Protein AF-A0A2V6RQ61-F1 (afdb_monomer)

Secondary structure (DSSP, 8-state):
----------------------GGG--------TT-----------------S--PPPTT-PPP-STT---HHHHTT--TTEEEPPHHHHHHHHHHHHHHHHTT--TTS--GGGS--TTHHHHHHHHHHHHHSSSS--EEE---GGGS-HHHHHHHHHHHHHHH-----SSTT--SS-----GGGTSTT-------TTS---HHHHHTSSSPPPP---SSS------SSPPPPPTTS-----

Foldseek 3Di:
DDDDDDDDDDDDDDDDDDDDDDPPPPDDDDDDDPDPPDDDDDPDDPPDPDDDDDDDDPPPPDDDDAQQPDDPVVVVVDCPLEDEDDPLQLVLLVVLLVQCVVVVHFPPPDALVSSDRPPVLVVLVVQLCCCQRHNVHHHYDDNPLVVDDPRSVNRSVNNSVRSNDDFDQQDPVRDRDDDQEQVVVVDDDDDDPCPDPVPPDDLVNVSNHPDDRDDDDGPDSDDDDDPSDDDDDDPVDDDDDD

Sequence (242 aa):
MMSDHFREAVSPRRGGMACREDPARARRRDQCPEGARAWRGFDLPRLVWQDRRRGTIPRGAAMITGPEAWLGREMERSTEWIRSLSPRAITELDAAIDGLKQRGLAWPHFGRSDFPLPTFSRDLSSVLHELEEGRGFVLLRGIPVDRYTEGELKSLYWGLGAHLGAARYQNVQGELIGEVRDENRLYGEVKEMSMDAKLGRSSRSKARSSGPLRFHTDRCDVVSLLCVRKAPCPSSRCTRAS

Radius of gyration: 27.14 Å; Cα contacts (8 Å, |Δi|>4): 134; chains: 1; bounding box: 53×67×82 Å

Mean predicted aligned error: 16.64 Å

Structure (mmCIF, N/CA/C/O backbone):
data_AF-A0A2V6RQ61-F1
#
_entry.id   AF-A0A2V6RQ61-F1
#
loop_
_atom_site.group_PDB
_atom_site.id
_atom_site.type_symbol
_atom_site.label_atom_id
_atom_site.label_alt_id
_atom_site.label_comp_id
_atom_site.label_asym_id
_atom_site.label_entity_id
_atom_site.label_seq_id
_atom_site.pdbx_PDB_ins_code
_atom_site.Cartn_x
_atom_site.Cartn_y
_atom_site.Cartn_z
_atom_site.occupancy
_atom_site.B_iso_or_equiv
_atom_site.auth_seq_id
_atom_site.auth_comp_id
_atom_site.auth_asym_id
_atom_site.auth_atom_id
_atom_site.pdbx_PDB_model_num
ATOM 1 N N . MET A 1 1 ? -6.660 -8.939 54.418 1.00 33.84 1 MET A N 1
ATOM 2 C CA . MET A 1 1 ? -7.581 -9.982 54.910 1.00 33.84 1 MET A CA 1
ATOM 3 C C . MET A 1 1 ? -8.272 -10.538 53.665 1.00 33.84 1 MET A C 1
ATOM 5 O O . MET A 1 1 ? -9.018 -9.784 53.064 1.00 33.84 1 MET A O 1
ATOM 9 N N . MET A 1 2 ? -7.923 -11.700 53.089 1.00 24.92 2 MET A N 1
ATOM 10 C CA . MET A 1 2 ? -7.439 -12.956 53.707 1.00 24.92 2 MET A CA 1
ATOM 11 C C . MET A 1 2 ? -8.380 -13.360 54.858 1.00 24.92 2 MET A C 1
ATOM 13 O O . MET A 1 2 ? -8.433 -12.616 55.832 1.00 24.92 2 MET A O 1
ATOM 17 N N . SER A 1 3 ? -9.165 -14.440 54.803 1.00 25.72 3 SER A N 1
ATOM 18 C CA . SER A 1 3 ? -9.149 -15.606 53.883 1.00 25.72 3 SER A CA 1
ATOM 19 C C . SER A 1 3 ? -10.613 -15.957 53.443 1.00 25.72 3 SER A C 1
ATOM 21 O O . SER A 1 3 ? -11.429 -15.041 53.439 1.00 25.72 3 SER A O 1
ATOM 23 N N . ASP A 1 4 ? -11.059 -17.141 52.986 1.00 27.55 4 ASP A N 1
ATOM 24 C CA . ASP A 1 4 ? -10.491 -18.493 53.108 1.00 27.55 4 ASP A CA 1
ATOM 25 C C . ASP A 1 4 ? -10.870 -19.530 52.015 1.00 27.55 4 ASP A C 1
ATOM 27 O O . ASP A 1 4 ? -11.620 -19.275 51.077 1.00 27.55 4 ASP A O 1
ATOM 31 N N . HIS A 1 5 ? -10.229 -20.691 52.151 1.00 27.30 5 HIS A N 1
ATOM 32 C CA . HIS A 1 5 ? -10.145 -21.908 51.350 1.00 27.30 5 HIS A CA 1
ATOM 33 C C . HIS A 1 5 ? -11.442 -22.693 51.057 1.00 27.30 5 HIS A C 1
ATOM 35 O O . HIS A 1 5 ? -12.307 -22.861 51.914 1.00 27.30 5 HIS A O 1
ATOM 41 N N . PHE A 1 6 ? -11.432 -23.403 49.919 1.00 25.42 6 PHE A N 1
ATOM 42 C CA . PHE A 1 6 ? -12.026 -24.743 49.812 1.00 25.42 6 PHE A CA 1
ATOM 43 C C . PHE A 1 6 ? -10.969 -25.752 49.326 1.00 25.42 6 PHE A C 1
ATOM 45 O O . PHE A 1 6 ? -10.069 -25.394 48.563 1.00 25.42 6 PHE A O 1
ATOM 52 N N . ARG A 1 7 ? -11.037 -26.995 49.821 1.00 27.69 7 ARG A N 1
ATOM 53 C CA . ARG A 1 7 ? -9.995 -28.029 49.678 1.00 27.69 7 ARG A CA 1
ATOM 54 C C . ARG A 1 7 ? -10.294 -29.059 48.580 1.00 27.69 7 ARG A C 1
ATOM 56 O O . ARG A 1 7 ? -11.437 -29.429 48.360 1.00 27.69 7 ARG A O 1
ATOM 63 N N . GLU A 1 8 ? -9.197 -29.538 47.992 1.00 24.80 8 GLU A N 1
ATOM 64 C CA . GLU A 1 8 ? -8.876 -30.925 47.604 1.00 24.80 8 GLU A CA 1
ATOM 65 C C . GLU A 1 8 ? -9.943 -31.858 46.991 1.00 24.80 8 GLU A C 1
ATOM 67 O O . GLU A 1 8 ? -10.890 -32.292 47.640 1.00 24.80 8 GLU A O 1
ATOM 72 N N . ALA A 1 9 ? -9.591 -32.401 45.820 1.00 26.38 9 ALA A N 1
ATOM 73 C CA . ALA A 1 9 ? -9.748 -33.828 45.536 1.00 26.38 9 ALA A CA 1
ATOM 74 C C . ALA A 1 9 ? -8.424 -34.371 44.958 1.00 26.38 9 ALA A C 1
ATOM 76 O O . ALA A 1 9 ? -7.812 -33.740 44.095 1.00 26.38 9 ALA A O 1
ATOM 77 N N . VAL A 1 10 ? -7.950 -35.511 45.471 1.00 28.73 10 VAL A N 1
ATOM 78 C CA . VAL A 1 10 ? -6.598 -36.051 45.224 1.00 28.73 10 VAL A CA 1
ATOM 79 C C . VAL A 1 10 ? -6.605 -37.174 44.169 1.00 28.73 10 VAL A C 1
ATOM 81 O O . VAL A 1 10 ? -7.569 -37.920 44.030 1.00 28.73 10 VAL A O 1
ATOM 84 N N . SER A 1 11 ? -5.496 -37.285 43.427 1.00 32.28 11 SER A N 1
ATOM 85 C CA . SER A 1 11 ? -5.190 -38.318 42.413 1.00 32.28 11 SER A CA 1
ATOM 86 C C . SER A 1 11 ? -5.235 -39.763 42.960 1.00 32.28 11 SER A C 1
ATOM 88 O O . SER A 1 11 ? -5.092 -39.964 44.168 1.00 32.28 11 SER A O 1
ATOM 90 N N . PRO A 1 12 ? -5.280 -40.801 42.092 1.00 37.03 12 PRO A N 1
ATOM 91 C CA . PRO A 1 12 ? -4.022 -41.539 41.900 1.00 37.03 12 PRO A CA 1
ATOM 92 C C . PRO A 1 12 ? -3.728 -42.144 40.499 1.00 37.03 12 PRO A C 1
ATOM 94 O O . PRO A 1 12 ? -4.381 -43.086 40.063 1.00 37.03 12 PRO A O 1
ATOM 97 N N . ARG A 1 13 ? -2.528 -41.792 39.997 1.00 26.75 13 ARG A N 1
ATOM 98 C CA . ARG A 1 13 ? -1.450 -42.686 39.474 1.00 26.75 13 ARG A CA 1
ATOM 99 C C . ARG A 1 13 ? -1.426 -43.201 38.009 1.00 26.75 13 ARG A C 1
ATOM 101 O O . ARG A 1 13 ? -2.415 -43.637 37.443 1.00 26.75 13 ARG A O 1
ATOM 108 N N . ARG A 1 14 ? -0.158 -43.392 37.579 1.00 28.89 14 ARG A N 1
ATOM 109 C CA . ARG A 1 14 ? 0.414 -44.144 36.426 1.00 28.89 14 ARG A CA 1
ATOM 110 C C . ARG A 1 14 ? 0.372 -43.415 35.069 1.00 28.89 14 ARG A C 1
ATOM 112 O O . ARG A 1 14 ? -0.692 -43.182 34.528 1.00 28.89 14 ARG A O 1
ATOM 119 N N . GLY A 1 15 ? 1.509 -43.092 34.451 1.00 27.36 15 GLY A N 1
ATOM 120 C CA . GLY A 1 15 ? 2.893 -43.205 34.926 1.00 27.36 15 GLY A CA 1
ATOM 121 C C . GLY A 1 15 ? 3.853 -42.452 34.005 1.00 27.36 15 GLY A C 1
ATOM 122 O O . GLY A 1 15 ? 3.647 -42.414 32.797 1.00 27.36 15 GLY A O 1
ATOM 123 N N . GLY A 1 16 ? 4.886 -41.829 34.573 1.00 26.69 16 GLY A N 1
ATOM 124 C CA . GLY A 1 16 ? 5.900 -41.137 33.782 1.00 26.69 16 GLY A CA 1
ATOM 125 C C . GLY A 1 16 ? 6.882 -42.116 33.143 1.00 26.69 16 GLY A C 1
ATOM 126 O O . GLY A 1 16 ? 7.296 -43.083 33.780 1.00 26.69 16 GLY A O 1
ATOM 127 N N . MET A 1 17 ? 7.315 -41.818 31.920 1.00 27.94 17 MET A N 1
ATOM 128 C CA . MET A 1 17 ? 8.531 -42.393 31.354 1.00 27.94 17 MET A CA 1
ATOM 129 C C . MET A 1 17 ? 9.372 -41.267 30.760 1.00 27.94 17 MET A C 1
ATOM 131 O O . MET A 1 17 ? 9.114 -40.777 29.664 1.00 27.94 17 MET A O 1
ATOM 135 N N . ALA A 1 18 ? 10.369 -40.829 31.527 1.00 30.41 18 ALA A N 1
ATOM 136 C CA . ALA A 1 18 ? 11.405 -39.951 31.012 1.00 30.41 18 ALA A CA 1
ATOM 137 C C . ALA A 1 18 ? 12.234 -40.736 29.988 1.00 30.41 18 ALA A C 1
ATOM 139 O O . ALA A 1 18 ? 12.819 -41.767 30.327 1.00 30.41 18 ALA A O 1
ATOM 140 N N . CYS A 1 19 ? 12.304 -40.245 28.753 1.00 27.42 19 CYS A N 1
ATOM 141 C CA . CYS A 1 19 ? 13.243 -40.770 27.771 1.00 27.42 19 CYS A CA 1
ATOM 142 C C . CYS A 1 19 ? 14.658 -40.346 28.180 1.00 27.42 19 CYS A C 1
ATOM 144 O O . CYS A 1 19 ? 15.097 -39.242 27.870 1.00 27.42 19 CYS A O 1
ATOM 146 N N . ARG A 1 20 ? 15.363 -41.219 28.909 1.00 28.62 20 ARG A N 1
ATOM 147 C CA . ARG A 1 20 ? 16.824 -41.153 28.998 1.00 28.62 20 ARG A CA 1
ATOM 148 C C . ARG A 1 20 ? 17.397 -41.529 27.637 1.00 28.62 20 ARG A C 1
ATOM 150 O O . ARG A 1 20 ? 17.002 -42.542 27.066 1.00 28.62 20 ARG A O 1
ATOM 157 N N . GLU A 1 21 ? 18.330 -40.728 27.147 1.00 31.83 21 GLU A N 1
ATOM 158 C CA . GLU A 1 21 ? 19.099 -41.049 25.949 1.00 31.83 21 GLU A CA 1
ATOM 159 C C . GLU A 1 21 ? 20.044 -42.222 26.253 1.00 31.83 21 GLU A C 1
ATOM 161 O O . GLU A 1 21 ? 20.865 -42.147 27.168 1.00 31.83 21 GLU A O 1
ATOM 166 N N . ASP A 1 22 ? 19.914 -43.313 25.497 1.00 32.34 22 ASP A N 1
ATOM 167 C CA . ASP A 1 22 ? 20.847 -44.442 25.512 1.00 32.34 22 ASP A CA 1
ATOM 168 C C . ASP A 1 22 ? 21.817 -44.297 24.319 1.00 32.34 22 ASP A C 1
ATOM 170 O O . ASP A 1 22 ? 21.372 -44.369 23.165 1.00 32.34 22 ASP A O 1
ATOM 174 N N . PRO A 1 23 ? 23.132 -44.093 24.544 1.00 35.69 23 PRO A N 1
ATOM 175 C CA . PRO A 1 23 ? 24.094 -43.868 23.463 1.00 35.69 23 PRO A CA 1
ATOM 176 C C . PRO A 1 23 ? 24.326 -45.073 22.532 1.00 35.69 23 PRO A C 1
ATOM 178 O O . PRO A 1 23 ? 24.994 -44.930 21.507 1.00 35.69 23 PRO A O 1
ATOM 181 N N . ALA A 1 24 ? 23.824 -46.269 22.862 1.00 35.50 24 ALA A N 1
ATOM 182 C CA . ALA A 1 24 ? 24.264 -47.519 22.237 1.00 35.50 24 ALA A CA 1
ATOM 183 C C . ALA A 1 24 ? 23.518 -47.944 20.952 1.00 35.50 24 ALA A C 1
ATOM 185 O O . ALA A 1 24 ? 23.872 -48.967 20.363 1.00 35.50 24 ALA A O 1
ATOM 186 N N . ARG A 1 25 ? 22.501 -47.203 20.473 1.00 35.75 25 ARG A N 1
ATOM 187 C CA . ARG A 1 25 ? 21.636 -47.651 19.348 1.00 35.75 25 ARG A CA 1
ATOM 188 C C . ARG A 1 25 ? 21.798 -46.911 18.013 1.00 35.75 25 ARG A C 1
ATOM 190 O O . ARG A 1 25 ? 20.911 -46.945 17.159 1.00 35.75 25 ARG A O 1
ATOM 197 N N . ALA A 1 26 ? 22.964 -46.318 17.769 1.00 41.50 26 ALA A N 1
ATOM 198 C CA . ALA A 1 26 ? 23.321 -45.758 16.466 1.00 41.50 26 ALA A CA 1
ATOM 199 C C . ALA A 1 26 ? 23.866 -46.832 15.497 1.00 41.50 26 ALA A C 1
ATOM 201 O O . ALA A 1 26 ? 25.077 -47.030 15.428 1.00 41.50 26 ALA A O 1
ATOM 202 N N . ARG A 1 27 ? 22.969 -47.503 14.746 1.00 41.59 27 ARG A N 1
ATOM 203 C CA . ARG A 1 27 ? 23.157 -48.116 13.397 1.00 41.59 27 ARG A CA 1
ATOM 204 C C . ARG A 1 27 ? 22.080 -49.176 13.123 1.00 41.59 27 ARG A C 1
ATOM 206 O O . ARG A 1 27 ? 22.261 -50.347 13.438 1.00 41.59 27 ARG A O 1
ATOM 213 N N . ARG A 1 28 ? 21.006 -48.762 12.450 1.00 33.09 28 ARG A N 1
ATOM 214 C CA . ARG A 1 28 ?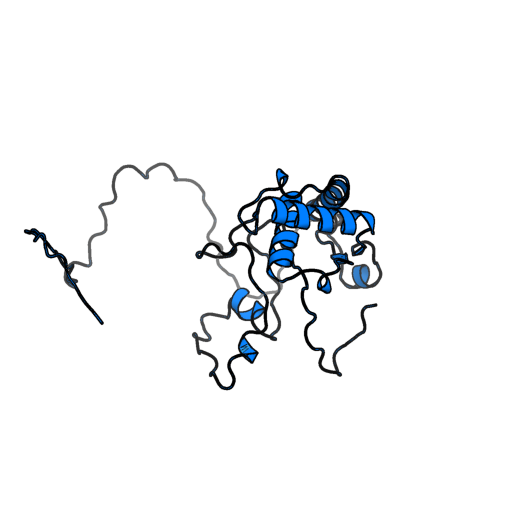 20.273 -49.526 11.422 1.00 33.09 28 ARG A CA 1
ATOM 215 C C . ARG A 1 28 ? 19.301 -48.559 10.745 1.00 33.09 28 ARG A C 1
ATOM 217 O O . ARG A 1 28 ? 18.358 -48.084 11.368 1.00 33.09 28 ARG A O 1
ATOM 224 N N . ARG A 1 29 ? 19.578 -48.234 9.477 1.00 36.19 29 ARG A N 1
ATOM 225 C CA . ARG A 1 29 ? 18.513 -47.842 8.543 1.00 36.19 29 ARG A CA 1
ATOM 226 C C . ARG A 1 29 ? 17.613 -49.071 8.327 1.00 36.19 29 ARG A C 1
ATOM 228 O O . ARG A 1 29 ? 17.958 -50.161 8.778 1.00 36.19 29 ARG A O 1
ATOM 235 N N . ASP A 1 30 ? 16.496 -48.870 7.638 1.00 37.69 30 ASP A N 1
ATOM 236 C CA . ASP A 1 30 ? 15.546 -49.916 7.227 1.00 37.69 30 ASP A CA 1
ATOM 237 C C . ASP A 1 30 ? 14.489 -50.283 8.286 1.00 37.69 30 ASP A C 1
ATOM 239 O O . ASP A 1 30 ? 14.381 -51.415 8.757 1.00 37.69 30 ASP A O 1
ATOM 243 N N . GLN A 1 31 ? 13.659 -49.284 8.611 1.00 35.09 31 GLN A N 1
ATOM 244 C CA . GLN A 1 31 ? 12.222 -49.446 8.877 1.00 35.09 31 GLN A CA 1
ATOM 245 C C . GLN A 1 31 ? 11.524 -48.078 8.792 1.00 35.09 31 GLN A C 1
ATOM 247 O O . GLN A 1 31 ? 11.616 -47.255 9.698 1.00 35.09 31 GLN A O 1
ATOM 252 N N . CYS A 1 32 ? 10.842 -47.830 7.674 1.00 29.47 32 CYS A N 1
ATOM 253 C CA . CYS A 1 32 ? 9.910 -46.716 7.488 1.00 29.47 32 CYS A CA 1
ATOM 254 C C . CYS A 1 32 ? 8.585 -47.319 6.981 1.00 29.47 32 CYS A C 1
ATOM 256 O O . CYS A 1 32 ? 8.664 -48.200 6.120 1.00 29.47 32 CYS A O 1
ATOM 258 N N . PRO A 1 33 ? 7.403 -46.927 7.500 1.00 34.50 33 PRO A N 1
ATOM 259 C CA . PRO A 1 33 ? 6.147 -47.614 7.192 1.00 34.50 33 PRO A CA 1
ATOM 260 C C . PRO A 1 33 ? 5.780 -47.636 5.702 1.00 34.50 33 PRO A C 1
ATOM 262 O O . PRO A 1 33 ? 5.993 -46.670 4.962 1.00 34.50 33 PRO A O 1
ATOM 265 N N . GLU A 1 34 ? 5.173 -48.740 5.267 1.00 35.78 34 GLU A N 1
ATOM 266 C CA . GLU A 1 34 ? 4.718 -48.931 3.890 1.00 35.78 34 GLU A CA 1
ATOM 267 C C . GLU A 1 34 ? 3.464 -48.095 3.591 1.00 35.78 34 GLU A C 1
ATOM 269 O O . GLU A 1 34 ? 2.331 -48.518 3.783 1.00 35.78 34 GLU A O 1
ATOM 274 N N . GLY A 1 35 ? 3.699 -46.879 3.100 1.00 33.88 35 GLY A N 1
ATOM 275 C CA . GLY A 1 35 ? 2.666 -45.978 2.572 1.00 33.88 35 GLY A CA 1
ATOM 276 C C . GLY A 1 35 ? 3.221 -44.862 1.678 1.00 33.88 35 GLY A C 1
ATOM 277 O O . GLY A 1 35 ? 2.534 -44.364 0.794 1.00 33.88 35 GLY A O 1
ATOM 278 N N . ALA A 1 36 ? 4.503 -44.511 1.827 1.00 33.72 36 ALA A N 1
ATOM 279 C CA . ALA A 1 36 ? 5.156 -43.431 1.081 1.00 33.72 36 ALA A CA 1
ATOM 280 C C . ALA A 1 36 ? 5.813 -43.878 -0.251 1.00 33.72 36 ALA A C 1
ATOM 282 O O . ALA A 1 36 ? 6.940 -43.485 -0.555 1.00 33.72 36 ALA A O 1
ATOM 283 N N . ARG A 1 37 ? 5.139 -44.707 -1.065 1.00 34.91 37 ARG A N 1
ATOM 284 C CA . ARG A 1 37 ? 5.637 -45.154 -2.390 1.00 34.91 37 ARG A CA 1
ATOM 285 C C . ARG A 1 37 ? 4.800 -44.609 -3.558 1.00 34.91 37 ARG A C 1
ATOM 287 O O . ARG A 1 37 ? 4.208 -45.384 -4.299 1.00 34.91 37 ARG A O 1
ATOM 294 N N . ALA A 1 38 ? 4.793 -43.288 -3.750 1.00 35.56 38 ALA A N 1
ATOM 295 C CA . ALA A 1 38 ? 4.124 -42.661 -4.902 1.00 35.56 38 ALA A CA 1
ATOM 296 C C . ALA A 1 38 ? 4.801 -41.383 -5.454 1.00 35.56 38 ALA A C 1
ATOM 298 O O . ALA A 1 38 ? 4.151 -40.605 -6.137 1.00 35.56 38 ALA A O 1
ATOM 299 N N . TRP A 1 39 ? 6.102 -41.170 -5.209 1.00 28.83 39 TRP A N 1
ATOM 300 C CA . TRP A 1 39 ? 6.883 -40.120 -5.889 1.00 28.83 39 TRP A CA 1
ATOM 301 C C . TRP A 1 39 ? 8.293 -40.623 -6.240 1.00 28.83 39 TRP A C 1
ATOM 303 O O . TRP A 1 39 ? 9.265 -40.381 -5.526 1.00 28.83 39 TRP A O 1
ATOM 313 N N . ARG A 1 40 ? 8.407 -41.351 -7.358 1.00 31.05 40 ARG A N 1
ATOM 314 C CA . ARG A 1 40 ? 9.671 -41.523 -8.095 1.00 31.05 40 ARG A CA 1
ATOM 315 C C . ARG A 1 40 ? 9.499 -40.898 -9.477 1.00 31.05 40 ARG A C 1
ATOM 317 O O . ARG A 1 40 ? 8.468 -41.129 -10.095 1.00 31.05 40 ARG A O 1
ATOM 324 N N . GLY A 1 41 ? 10.523 -40.203 -9.971 1.00 31.62 41 GLY A N 1
ATOM 325 C CA . GLY A 1 41 ? 10.573 -39.762 -11.370 1.00 31.62 41 GLY A CA 1
ATOM 326 C C . GLY A 1 41 ? 10.413 -38.260 -11.602 1.00 31.62 41 GLY A C 1
ATOM 327 O O . GLY A 1 41 ? 9.585 -37.858 -12.405 1.00 31.62 41 GLY A O 1
ATOM 328 N N . PHE A 1 42 ? 11.252 -37.444 -10.964 1.00 30.56 42 PHE A N 1
ATOM 329 C CA . PHE A 1 42 ? 11.728 -36.208 -11.590 1.00 30.56 42 PHE A CA 1
ATOM 330 C C . PHE A 1 42 ? 13.249 -36.169 -11.456 1.00 30.56 42 PHE A C 1
ATOM 332 O O . PHE A 1 42 ? 13.774 -35.949 -10.363 1.00 30.56 42 PHE A O 1
ATOM 339 N N . ASP A 1 43 ? 13.950 -36.408 -12.567 1.00 33.12 43 ASP A N 1
ATOM 340 C CA . ASP A 1 43 ? 15.384 -36.144 -12.681 1.00 33.12 43 ASP A CA 1
ATOM 341 C C . ASP A 1 43 ? 15.600 -34.629 -12.686 1.00 33.12 43 ASP A C 1
ATOM 343 O O . ASP A 1 43 ? 15.670 -33.978 -13.727 1.00 33.12 43 ASP A O 1
ATOM 347 N N . LEU A 1 44 ? 15.683 -34.047 -11.490 1.00 36.47 44 LEU A N 1
ATOM 348 C CA . LEU A 1 44 ? 16.212 -32.702 -11.325 1.00 36.47 44 LEU A CA 1
ATOM 349 C C . LEU A 1 44 ? 17.742 -32.798 -11.383 1.00 36.47 44 LEU A C 1
ATOM 351 O O . LEU A 1 44 ? 18.340 -33.390 -10.475 1.00 36.47 44 LEU A O 1
ATOM 355 N N . PRO A 1 45 ? 18.405 -32.242 -12.416 1.00 33.50 45 PRO A N 1
ATOM 356 C CA . PRO A 1 45 ? 19.855 -32.279 -12.489 1.00 33.50 45 PRO A CA 1
ATOM 357 C C . PRO A 1 45 ? 20.432 -31.581 -11.258 1.00 33.50 45 PRO A C 1
ATOM 359 O O . PRO A 1 45 ? 20.016 -30.477 -10.897 1.00 33.50 45 PRO A O 1
ATOM 362 N N . ARG A 1 46 ? 21.408 -32.225 -10.602 1.00 33.56 46 ARG A N 1
ATOM 363 C CA . ARG A 1 46 ? 22.146 -31.617 -9.489 1.00 33.56 46 ARG A CA 1
ATOM 364 C C . ARG A 1 46 ? 22.754 -30.305 -9.971 1.00 33.56 46 ARG A C 1
ATOM 366 O O . ARG A 1 46 ? 23.745 -30.326 -10.699 1.00 33.56 46 ARG A O 1
ATOM 373 N N . LEU A 1 47 ? 22.196 -29.179 -9.531 1.00 34.69 47 LEU A N 1
ATOM 374 C CA . LEU A 1 47 ? 22.741 -27.864 -9.837 1.00 34.69 47 LEU A CA 1
ATOM 375 C C . LEU A 1 47 ? 24.033 -27.662 -9.030 1.00 34.69 47 LEU A C 1
ATOM 377 O O . LEU A 1 47 ? 24.035 -27.140 -7.916 1.00 34.69 47 LEU A O 1
ATOM 381 N N . VAL A 1 48 ? 25.142 -28.154 -9.582 1.00 34.19 48 VAL A N 1
ATOM 382 C CA . VAL A 1 48 ? 26.483 -27.909 -9.052 1.00 34.19 48 VAL A CA 1
ATOM 383 C C . VAL A 1 48 ? 26.762 -26.419 -9.204 1.00 34.19 48 VAL A C 1
ATOM 385 O O . VAL A 1 48 ? 26.794 -25.899 -10.317 1.00 34.19 48 VAL A O 1
ATOM 388 N N . TRP A 1 49 ? 26.967 -25.733 -8.082 1.00 32.50 49 TRP A N 1
ATOM 389 C CA . TRP A 1 49 ? 27.323 -24.316 -8.060 1.00 32.50 49 TRP A CA 1
ATOM 390 C C . TRP A 1 49 ? 28.741 -24.145 -8.630 1.00 32.50 49 TRP A C 1
ATOM 392 O O . TRP A 1 49 ? 29.729 -24.328 -7.918 1.00 32.50 49 TRP A O 1
ATOM 402 N N . GLN A 1 50 ? 28.850 -23.863 -9.931 1.00 36.94 50 GLN A N 1
ATOM 403 C CA . GLN A 1 50 ? 30.136 -23.673 -10.602 1.00 36.94 50 GLN A CA 1
ATOM 404 C C . GLN A 1 50 ? 30.559 -22.198 -10.640 1.00 36.94 50 GLN A C 1
ATOM 406 O O . GLN A 1 50 ? 29.798 -21.324 -11.036 1.00 36.94 50 GLN A O 1
ATOM 411 N N . ASP A 1 51 ? 31.802 -22.001 -10.194 1.00 36.28 51 ASP A N 1
ATOM 412 C CA . ASP A 1 51 ? 32.789 -20.940 -10.448 1.00 36.28 51 ASP A CA 1
ATOM 413 C C . ASP A 1 51 ? 32.354 -19.597 -11.090 1.00 36.28 51 ASP A C 1
ATOM 415 O O . ASP A 1 51 ? 31.715 -19.527 -12.139 1.00 36.28 51 ASP A O 1
ATOM 419 N N . ARG A 1 52 ? 32.853 -18.491 -10.517 1.00 48.53 52 ARG A N 1
ATOM 420 C CA . ARG A 1 52 ? 32.656 -17.107 -10.989 1.00 48.53 52 ARG A CA 1
ATOM 421 C C . ARG A 1 52 ? 33.480 -16.799 -12.249 1.00 48.53 52 ARG A C 1
ATOM 423 O O . ARG A 1 52 ? 34.365 -15.941 -12.232 1.00 48.53 52 ARG A O 1
ATOM 430 N N . ARG A 1 53 ? 33.158 -17.430 -13.376 1.00 47.88 53 ARG A N 1
ATOM 431 C CA . ARG A 1 53 ? 33.633 -17.000 -14.704 1.00 47.88 53 ARG A CA 1
ATOM 432 C C . ARG A 1 53 ? 32.499 -16.308 -15.444 1.00 47.88 53 ARG A C 1
ATOM 434 O O . ARG A 1 53 ? 31.350 -16.708 -15.315 1.00 47.88 53 ARG A O 1
ATOM 441 N N . ARG A 1 54 ? 32.842 -15.225 -16.154 1.00 53.47 54 ARG A N 1
ATOM 442 C CA . ARG A 1 54 ? 31.924 -14.274 -16.816 1.00 53.47 54 ARG A CA 1
ATOM 443 C C . ARG A 1 54 ? 30.747 -15.017 -17.454 1.00 53.47 54 ARG A C 1
ATOM 445 O O . ARG A 1 54 ? 30.937 -15.685 -18.465 1.00 53.47 54 ARG A O 1
ATOM 452 N N . GLY A 1 55 ? 29.570 -14.919 -16.834 1.00 47.91 55 GLY A N 1
ATOM 453 C CA . GLY A 1 55 ? 28.405 -15.699 -17.231 1.00 47.91 55 GLY A CA 1
ATOM 454 C C . GLY A 1 55 ? 27.984 -15.353 -18.652 1.00 47.91 55 GLY A C 1
ATOM 455 O O . GLY A 1 55 ? 27.496 -14.253 -18.906 1.00 47.91 55 GLY A O 1
ATOM 456 N N . THR A 1 56 ? 28.182 -16.285 -19.579 1.00 54.69 56 THR A N 1
ATOM 457 C CA . THR A 1 56 ? 27.649 -16.183 -20.933 1.00 54.69 56 THR A CA 1
ATOM 458 C C . THR A 1 56 ? 26.131 -16.286 -20.836 1.00 54.69 56 THR A C 1
ATOM 460 O O . THR A 1 56 ? 25.617 -17.315 -20.398 1.00 54.69 56 THR A O 1
ATOM 463 N N . ILE A 1 57 ? 25.409 -15.230 -21.223 1.00 62.25 57 ILE A N 1
ATOM 464 C CA . ILE A 1 57 ? 23.942 -15.264 -21.284 1.00 62.25 57 ILE A CA 1
ATOM 465 C C . ILE A 1 57 ? 23.533 -16.437 -22.198 1.00 62.25 57 ILE A C 1
ATOM 467 O O . ILE A 1 57 ? 24.121 -16.573 -23.279 1.00 62.25 57 ILE A O 1
ATOM 471 N N . PRO A 1 58 ? 22.577 -17.301 -21.794 1.00 60.34 58 PRO A N 1
ATOM 472 C CA . PRO A 1 58 ? 22.133 -18.415 -22.623 1.00 60.34 58 PRO A CA 1
ATOM 473 C C . PRO A 1 58 ? 21.720 -17.934 -24.017 1.00 60.34 58 PRO A C 1
ATOM 475 O O . PRO A 1 58 ? 20.884 -17.037 -24.152 1.00 60.34 58 PRO A O 1
ATOM 478 N N . ARG A 1 59 ? 22.306 -18.524 -25.066 1.00 56.78 59 ARG A N 1
ATOM 479 C CA . ARG A 1 59 ? 21.920 -18.215 -26.450 1.00 56.78 59 ARG A CA 1
ATOM 480 C C . ARG A 1 59 ? 20.446 -18.585 -26.630 1.00 56.78 59 ARG A C 1
ATOM 482 O O . ARG A 1 59 ? 20.105 -19.756 -26.507 1.00 56.78 59 ARG A O 1
ATOM 489 N N . GLY A 1 60 ? 19.603 -17.592 -26.909 1.00 62.97 60 GLY A N 1
ATOM 490 C CA . GLY A 1 60 ? 18.150 -17.761 -27.033 1.00 62.97 60 GLY A CA 1
ATOM 491 C C . GLY A 1 60 ? 17.321 -17.125 -25.912 1.00 62.97 60 GLY A C 1
ATOM 492 O O . GLY A 1 60 ? 16.100 -17.123 -26.020 1.00 62.97 60 GLY A O 1
ATOM 493 N N . ALA A 1 61 ? 17.935 -16.542 -24.875 1.00 71.25 61 ALA A N 1
ATOM 494 C CA . ALA A 1 61 ? 17.205 -15.661 -23.963 1.00 71.25 61 ALA A CA 1
ATOM 495 C C . ALA A 1 61 ? 16.742 -14.402 -24.720 1.00 71.25 61 ALA A C 1
ATOM 497 O O . ALA A 1 61 ? 17.569 -13.586 -25.135 1.00 71.25 61 ALA A O 1
ATOM 498 N N . ALA A 1 62 ? 15.431 -14.263 -24.926 1.00 82.81 62 ALA A N 1
ATOM 499 C CA . ALA A 1 62 ? 14.844 -13.055 -25.493 1.00 82.81 62 ALA A CA 1
ATOM 500 C C . ALA A 1 62 ? 15.008 -11.872 -24.526 1.00 82.81 62 ALA A C 1
ATOM 502 O O . ALA A 1 62 ? 15.031 -12.045 -23.306 1.00 82.81 62 ALA A O 1
ATOM 503 N N . MET A 1 63 ? 15.117 -10.662 -25.075 1.00 88.25 63 MET A N 1
ATOM 504 C CA . MET A 1 63 ? 15.057 -9.443 -24.272 1.00 88.25 63 MET A CA 1
ATOM 505 C C . MET A 1 63 ? 13.643 -9.296 -23.705 1.00 88.25 63 MET A C 1
ATOM 507 O O . MET A 1 63 ? 12.672 -9.465 -24.439 1.00 88.25 63 MET A O 1
ATOM 511 N N . ILE A 1 64 ? 13.532 -8.982 -22.415 1.00 89.88 64 ILE A N 1
ATOM 512 C CA . ILE A 1 64 ? 12.255 -8.613 -21.801 1.00 89.88 64 ILE A CA 1
ATOM 513 C C . ILE A 1 64 ? 11.942 -7.177 -22.238 1.00 89.88 64 ILE A C 1
ATOM 515 O O . ILE A 1 64 ? 12.802 -6.304 -22.116 1.00 89.88 64 ILE A O 1
ATOM 519 N N . THR A 1 65 ? 10.751 -6.950 -22.792 1.00 92.88 65 THR A N 1
ATOM 520 C CA . THR A 1 65 ? 10.345 -5.663 -23.392 1.00 92.88 65 THR A CA 1
ATOM 521 C C . THR A 1 65 ? 8.951 -5.198 -22.959 1.00 92.88 65 THR A C 1
ATOM 523 O O . THR A 1 65 ? 8.403 -4.290 -23.582 1.00 92.88 65 THR A O 1
ATOM 526 N N . GLY A 1 66 ? 8.342 -5.844 -21.960 1.00 93.88 66 GLY A N 1
ATOM 527 C CA . GLY A 1 66 ? 7.052 -5.434 -21.409 1.00 93.88 66 GLY A CA 1
ATOM 528 C C . GLY A 1 66 ? 7.161 -4.226 -20.463 1.00 93.88 66 GLY A C 1
ATOM 529 O O . GLY A 1 66 ? 8.258 -3.697 -20.253 1.00 93.88 66 GLY A O 1
ATOM 530 N N . PRO A 1 67 ? 6.037 -3.750 -19.895 1.00 94.75 67 PRO A N 1
ATOM 531 C CA . PRO A 1 67 ? 6.014 -2.617 -18.963 1.00 94.75 67 PRO A CA 1
ATOM 532 C C . PRO A 1 67 ? 6.855 -2.833 -17.691 1.00 94.75 67 PRO A C 1
ATOM 534 O O . PRO A 1 67 ? 7.273 -1.859 -17.065 1.00 94.75 67 PRO A O 1
ATOM 537 N N . GLU A 1 68 ? 7.146 -4.079 -17.326 1.00 94.56 68 GLU A N 1
ATOM 538 C CA . GLU A 1 68 ? 8.040 -4.491 -16.243 1.00 94.56 68 GLU A CA 1
ATOM 539 C C . GLU A 1 68 ? 9.532 -4.238 -16.540 1.00 94.56 68 GLU A C 1
ATOM 541 O O . GLU A 1 68 ? 10.350 -4.182 -15.621 1.00 94.56 68 GLU A O 1
ATOM 546 N N . ALA A 1 69 ? 9.907 -4.047 -17.810 1.00 95.25 69 ALA A N 1
ATOM 547 C CA . ALA A 1 69 ? 11.290 -3.873 -18.259 1.00 95.25 69 ALA A CA 1
ATOM 548 C C . ALA A 1 69 ? 11.757 -2.403 -18.222 1.00 95.25 69 ALA A C 1
ATOM 550 O O . ALA A 1 69 ? 12.143 -1.825 -19.239 1.00 95.25 69 ALA A O 1
ATOM 551 N N . TRP A 1 70 ? 11.742 -1.792 -17.036 1.00 94.75 70 TRP A N 1
ATOM 552 C CA . TRP A 1 70 ? 12.156 -0.400 -16.812 1.00 94.75 70 TRP A CA 1
ATOM 553 C C . TRP A 1 70 ? 13.529 -0.274 -16.135 1.00 94.75 70 TRP A C 1
ATOM 555 O O . TRP A 1 70 ? 14.021 -1.185 -15.465 1.00 94.75 70 TRP A O 1
ATOM 565 N N . LEU A 1 71 ? 14.158 0.897 -16.267 1.00 93.94 71 LEU A N 1
ATOM 566 C CA . LEU A 1 71 ? 15.409 1.242 -15.588 1.00 93.94 71 LEU A CA 1
ATOM 567 C C . LEU A 1 71 ? 15.212 2.443 -14.653 1.00 93.94 71 LEU A C 1
ATOM 569 O O . LEU A 1 71 ? 14.420 3.342 -14.922 1.00 93.94 71 LEU A O 1
ATOM 573 N N . GLY A 1 72 ? 15.962 2.493 -13.545 1.00 92.88 72 GLY A N 1
ATOM 574 C CA . GLY A 1 72 ? 15.765 3.508 -12.494 1.00 92.88 72 GLY A CA 1
ATOM 575 C C . GLY A 1 72 ? 15.755 4.955 -13.012 1.00 92.88 72 GLY A C 1
ATOM 576 O O . GLY A 1 72 ? 14.874 5.726 -12.654 1.00 92.88 72 GLY A O 1
ATOM 577 N N . ARG A 1 73 ? 16.646 5.282 -13.957 1.00 94.88 73 ARG A N 1
ATOM 578 C CA . ARG A 1 73 ? 16.728 6.600 -14.624 1.00 94.88 73 ARG A CA 1
ATOM 579 C C . ARG A 1 73 ? 15.476 7.009 -15.419 1.00 94.88 73 ARG A C 1
ATOM 581 O O . ARG A 1 73 ? 15.328 8.183 -15.743 1.00 94.88 73 ARG A O 1
ATOM 588 N N . GLU A 1 74 ? 14.641 6.053 -15.829 1.00 92.75 74 GLU A N 1
ATOM 589 C CA . GLU A 1 74 ? 13.371 6.314 -16.516 1.00 92.75 74 GLU A CA 1
ATOM 590 C C . GLU A 1 74 ? 12.287 6.611 -15.476 1.00 92.75 74 GLU A C 1
ATOM 592 O O . GLU A 1 74 ? 11.563 7.596 -15.606 1.00 92.75 74 GLU A O 1
ATOM 597 N N . MET A 1 75 ? 12.255 5.845 -14.382 1.00 93.88 75 MET A N 1
ATOM 598 C CA . MET A 1 75 ? 11.331 6.068 -13.262 1.00 93.88 75 MET A CA 1
ATOM 599 C C . MET A 1 75 ? 11.642 7.349 -12.471 1.00 93.88 75 MET A C 1
ATOM 601 O O . MET A 1 75 ? 10.723 7.993 -11.980 1.00 93.88 75 MET A O 1
ATOM 605 N N . GLU A 1 76 ? 12.905 7.781 -12.410 1.00 93.31 76 GLU A N 1
ATOM 606 C CA . GLU A 1 76 ? 13.319 9.092 -11.874 1.00 93.31 76 GLU A CA 1
ATOM 607 C C . GLU A 1 76 ? 12.764 10.284 -12.677 1.00 93.31 76 GLU A C 1
ATOM 609 O O . GLU A 1 76 ? 12.705 11.399 -12.160 1.00 93.31 76 GLU A O 1
ATOM 614 N N . ARG A 1 77 ? 12.373 10.067 -13.940 1.00 94.25 77 ARG A N 1
ATOM 615 C CA . ARG A 1 77 ? 11.873 11.104 -14.861 1.00 94.25 77 ARG A CA 1
ATOM 616 C C . ARG A 1 77 ? 10.354 11.084 -15.039 1.00 94.25 77 ARG A C 1
ATOM 618 O O . ARG A 1 77 ? 9.827 11.960 -15.718 1.00 94.25 77 ARG A O 1
ATOM 625 N N . SER A 1 78 ? 9.663 10.109 -14.448 1.00 93.31 78 SER A N 1
ATOM 626 C CA . SER A 1 78 ? 8.211 9.944 -14.531 1.00 93.31 78 SER A CA 1
ATOM 627 C C . SER A 1 78 ? 7.582 9.931 -13.137 1.00 93.31 78 SER A C 1
ATOM 629 O O . SER A 1 78 ? 8.187 9.495 -12.159 1.00 93.31 78 SER A O 1
ATOM 631 N N . THR A 1 79 ? 6.338 10.396 -13.048 1.00 95.12 79 THR A N 1
ATOM 632 C CA . THR A 1 79 ? 5.488 10.294 -11.855 1.00 95.12 79 THR A CA 1
ATOM 633 C C . THR A 1 79 ? 4.307 9.339 -12.056 1.00 95.12 79 THR A C 1
ATOM 635 O O . THR A 1 79 ? 3.478 9.215 -11.164 1.00 95.12 79 THR A O 1
ATOM 638 N N . GLU A 1 80 ? 4.230 8.615 -13.178 1.00 92.94 80 GLU A N 1
ATOM 639 C CA . GLU A 1 80 ? 3.102 7.729 -13.539 1.00 92.94 80 GLU A CA 1
ATOM 640 C C . GLU A 1 80 ? 2.942 6.521 -12.598 1.00 92.94 80 GLU A C 1
ATOM 642 O O . GLU A 1 80 ? 1.875 5.914 -12.508 1.00 92.94 80 GLU A O 1
ATOM 647 N N . TRP A 1 81 ? 4.001 6.169 -11.868 1.00 94.62 81 TRP A N 1
ATOM 648 C CA . TRP A 1 81 ? 3.980 5.169 -10.798 1.00 94.62 81 TRP A CA 1
ATOM 649 C C . TRP A 1 81 ? 3.471 5.732 -9.456 1.00 94.62 81 TRP A C 1
ATOM 651 O O . TRP A 1 81 ? 3.301 4.974 -8.502 1.00 94.62 81 TRP A O 1
ATOM 661 N N . ILE A 1 82 ? 3.208 7.041 -9.359 1.00 96.56 82 ILE A N 1
ATOM 662 C CA . ILE A 1 82 ? 2.705 7.726 -8.162 1.00 96.56 82 ILE A CA 1
ATOM 663 C C . ILE A 1 82 ? 1.220 8.047 -8.355 1.00 96.56 82 ILE A C 1
ATOM 665 O O . ILE A 1 82 ? 0.849 8.882 -9.176 1.00 96.56 82 ILE A O 1
ATOM 669 N N . ARG A 1 83 ? 0.357 7.431 -7.546 1.00 96.12 83 ARG A N 1
ATOM 670 C CA . ARG A 1 83 ? -1.091 7.673 -7.559 1.00 96.12 83 ARG A CA 1
ATOM 671 C C . ARG A 1 83 ? -1.508 8.378 -6.271 1.00 96.12 83 ARG A C 1
ATOM 673 O O . ARG A 1 83 ? -1.398 7.820 -5.179 1.00 96.12 83 ARG A O 1
ATOM 680 N N . SER A 1 84 ? -1.971 9.619 -6.391 1.00 96.56 84 SER A N 1
ATOM 681 C CA . SER A 1 84 ? -2.488 10.392 -5.257 1.00 96.56 84 SER A CA 1
ATOM 682 C C . SER A 1 84 ? -3.914 9.963 -4.911 1.00 96.56 84 SER A C 1
ATOM 684 O O . SER A 1 84 ? -4.760 9.864 -5.797 1.00 96.56 84 SER A O 1
ATOM 686 N N . LEU A 1 85 ? -4.199 9.748 -3.626 1.00 96.56 85 LEU A N 1
ATOM 687 C CA . LEU A 1 85 ? -5.560 9.505 -3.149 1.00 96.56 85 LEU A CA 1
ATOM 688 C C . LEU A 1 85 ? -6.434 10.740 -3.402 1.00 96.56 85 LEU A C 1
ATOM 690 O O . LEU A 1 85 ? -6.051 11.867 -3.087 1.00 96.56 85 LEU A O 1
ATOM 694 N N . SER A 1 86 ? -7.632 10.517 -3.941 1.00 96.75 86 SER A N 1
ATOM 695 C CA . SER A 1 86 ? -8.636 11.571 -4.069 1.00 96.75 86 SER A CA 1
ATOM 696 C C . SER A 1 86 ? -9.240 11.920 -2.697 1.00 96.75 86 SER A C 1
ATOM 698 O O . SER A 1 86 ? -9.288 11.058 -1.814 1.00 96.75 86 SER A O 1
ATOM 700 N N . PRO A 1 87 ? -9.786 13.137 -2.502 1.00 97.12 87 PRO A N 1
ATOM 701 C CA . PRO A 1 87 ? -10.523 13.473 -1.281 1.00 97.12 87 PRO A CA 1
ATOM 702 C C . PRO A 1 87 ? -11.665 12.488 -0.995 1.00 97.12 87 PRO A C 1
ATOM 704 O O . PRO A 1 87 ? -11.883 12.113 0.151 1.00 97.12 87 PRO A O 1
ATOM 707 N N . ARG A 1 88 ? -12.327 11.989 -2.050 1.00 97.69 88 ARG A N 1
ATOM 708 C CA . ARG A 1 88 ? -13.358 10.948 -1.957 1.00 97.69 88 ARG A CA 1
ATOM 709 C C . ARG A 1 88 ? -12.813 9.635 -1.395 1.00 97.69 88 ARG A C 1
ATOM 711 O O . ARG A 1 88 ? -13.446 9.059 -0.520 1.00 97.69 88 ARG A O 1
ATOM 718 N N . ALA A 1 89 ? -11.653 9.177 -1.869 1.00 97.62 89 ALA A N 1
ATOM 719 C CA . ALA A 1 89 ? -11.006 7.979 -1.339 1.00 97.62 89 ALA A CA 1
ATOM 720 C C . ALA A 1 89 ? -10.675 8.137 0.153 1.00 97.62 89 ALA A C 1
ATOM 722 O O . ALA A 1 89 ? -10.908 7.216 0.928 1.00 97.62 89 ALA A 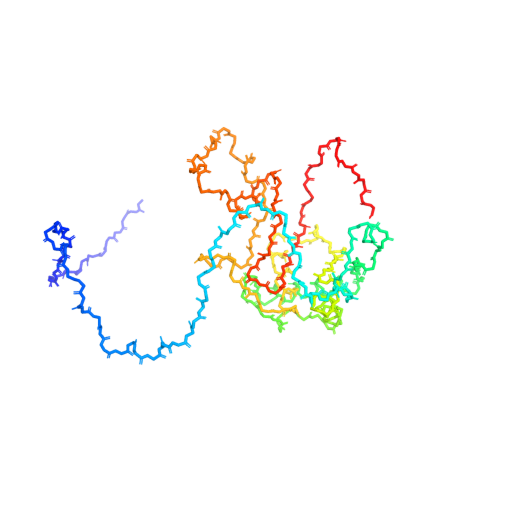O 1
ATOM 723 N N . ILE A 1 90 ? -10.209 9.318 0.574 1.00 98.00 90 ILE A N 1
ATOM 724 C CA . ILE A 1 90 ? -9.958 9.624 1.991 1.00 98.00 90 ILE A CA 1
ATOM 725 C C . ILE A 1 90 ? -11.262 9.566 2.804 1.00 98.00 90 ILE A C 1
ATOM 727 O O . ILE A 1 90 ? -11.284 8.936 3.856 1.00 98.00 90 ILE A O 1
ATOM 731 N N . THR A 1 91 ? -12.366 10.133 2.305 1.00 98.19 91 THR A N 1
ATOM 732 C CA . THR A 1 91 ? -13.683 10.023 2.960 1.00 98.19 91 THR A CA 1
ATOM 733 C C . THR A 1 91 ? -14.186 8.576 3.043 1.00 98.19 91 THR A C 1
ATOM 735 O O . THR A 1 91 ? -14.763 8.198 4.058 1.00 98.19 91 THR A O 1
ATOM 738 N N . GLU A 1 92 ? -13.955 7.745 2.019 1.00 98.38 92 GLU A N 1
ATOM 739 C CA . GLU A 1 92 ? -14.293 6.312 2.068 1.00 98.38 92 GLU A CA 1
ATOM 740 C C . GLU A 1 92 ? -13.437 5.556 3.106 1.00 98.38 92 GLU A C 1
ATOM 742 O O . GLU A 1 92 ? -13.967 4.698 3.809 1.00 98.38 92 GLU A O 1
ATOM 747 N N . LEU A 1 93 ? -12.155 5.910 3.278 1.00 98.19 93 LEU A N 1
ATOM 748 C CA . LEU A 1 93 ? -11.290 5.346 4.328 1.00 98.19 93 LEU A CA 1
ATOM 749 C C . LEU A 1 93 ? -11.731 5.761 5.741 1.00 98.19 93 LEU A C 1
ATOM 751 O O . LEU A 1 93 ? -11.810 4.902 6.620 1.00 98.19 93 LEU A O 1
ATOM 755 N N . ASP A 1 94 ? -12.049 7.043 5.949 1.00 98.19 94 ASP A N 1
ATOM 756 C CA . ASP A 1 94 ? -12.586 7.555 7.219 1.00 98.19 94 ASP A CA 1
ATOM 757 C C . ASP A 1 94 ? -13.881 6.807 7.595 1.00 98.19 94 ASP A C 1
ATOM 759 O O . ASP A 1 94 ? -13.994 6.245 8.687 1.00 98.19 94 ASP A O 1
ATOM 763 N N . ALA A 1 95 ? -14.828 6.709 6.653 1.00 98.44 95 ALA A N 1
ATOM 764 C CA . ALA A 1 95 ? -16.112 6.040 6.864 1.00 98.44 95 ALA A CA 1
ATOM 765 C C . ALA A 1 95 ? -15.970 4.530 7.134 1.00 98.44 95 ALA A C 1
ATOM 767 O O . ALA A 1 95 ? -16.693 3.981 7.967 1.00 98.44 95 ALA A O 1
ATOM 768 N N . ALA A 1 96 ? -15.034 3.849 6.464 1.00 98.25 96 ALA A N 1
ATOM 769 C CA . ALA A 1 96 ? -14.767 2.432 6.700 1.00 98.25 96 ALA A CA 1
ATOM 770 C C . ALA A 1 96 ? -14.168 2.184 8.098 1.00 98.25 96 ALA A C 1
ATOM 772 O O . ALA A 1 96 ? -14.570 1.238 8.778 1.00 98.25 96 ALA A O 1
ATOM 773 N N . ILE A 1 97 ? -13.263 3.054 8.564 1.00 98.31 97 ILE A N 1
ATOM 774 C CA . ILE A 1 97 ? -12.702 2.998 9.923 1.00 98.31 97 ILE A CA 1
ATOM 775 C C . ILE A 1 97 ? -13.783 3.237 10.983 1.00 98.31 97 ILE A C 1
ATOM 777 O O . ILE A 1 97 ? -13.889 2.455 11.931 1.00 98.31 97 ILE A O 1
ATOM 781 N N . ASP A 1 98 ? -14.633 4.250 10.817 1.00 98.19 98 ASP A N 1
ATOM 782 C CA . ASP A 1 98 ? -15.721 4.512 11.765 1.00 98.19 98 ASP A CA 1
ATOM 783 C C . ASP A 1 98 ? -16.773 3.392 11.766 1.00 98.19 98 ASP A C 1
ATOM 785 O O . ASP A 1 98 ? -17.247 2.979 12.829 1.00 98.19 98 ASP A O 1
ATOM 789 N N . GLY A 1 99 ? -17.059 2.804 10.602 1.00 98.12 99 GLY A N 1
ATOM 790 C CA . GLY A 1 99 ? -17.908 1.621 10.480 1.00 98.12 99 GLY A CA 1
ATOM 791 C C . GLY A 1 99 ? -17.343 0.377 11.177 1.00 98.12 99 GLY A C 1
ATOM 792 O O . GLY A 1 99 ? -18.119 -0.463 11.634 1.00 98.12 99 GLY A O 1
ATOM 793 N N . LEU A 1 100 ? -16.018 0.216 11.289 1.00 98.12 100 LEU A N 1
ATOM 794 C CA . LEU A 1 100 ? -15.413 -0.840 12.116 1.00 98.12 100 LEU A CA 1
ATOM 795 C C . LEU A 1 100 ? -15.613 -0.558 13.613 1.00 98.12 100 LEU A C 1
ATOM 797 O O . LEU A 1 100 ? -16.093 -1.439 14.330 1.00 98.12 100 LEU A O 1
ATOM 801 N N . LYS A 1 101 ? -15.339 0.676 14.069 1.00 96.81 101 LYS A N 1
ATOM 802 C CA . LYS A 1 101 ? -15.511 1.091 15.479 1.00 96.81 101 LYS A CA 1
ATOM 803 C C . LYS A 1 101 ? -16.927 0.844 15.985 1.00 96.81 101 LYS A C 1
ATOM 805 O O . LYS A 1 101 ? -17.097 0.263 17.052 1.00 96.81 101 LYS A O 1
ATOM 810 N N . GLN A 1 102 ? -17.936 1.248 15.210 1.00 97.62 102 GLN A N 1
ATOM 811 C CA . GLN A 1 102 ? -19.353 1.092 15.569 1.00 97.62 102 GLN A CA 1
ATOM 812 C C . GLN A 1 102 ? -19.762 -0.373 15.782 1.00 97.62 102 GLN A C 1
ATOM 814 O O . GLN A 1 102 ? -20.686 -0.646 16.543 1.00 97.62 102 GLN A O 1
ATOM 819 N N . ARG A 1 103 ? -19.064 -1.319 15.140 1.00 97.38 103 ARG A N 1
ATOM 820 C CA . ARG A 1 103 ? -19.282 -2.768 15.279 1.00 97.38 103 ARG A CA 1
ATOM 821 C C . ARG A 1 103 ? -18.320 -3.439 16.269 1.00 97.38 103 ARG A C 1
ATOM 823 O O . ARG A 1 103 ? -18.375 -4.654 16.422 1.00 97.38 103 ARG A O 1
ATOM 830 N N . GLY A 1 104 ? -17.428 -2.684 16.916 1.00 96.62 104 GLY A N 1
ATOM 831 C CA . GLY A 1 104 ? -16.381 -3.230 17.786 1.00 96.62 104 GLY A CA 1
ATOM 832 C C . GLY A 1 104 ? -15.334 -4.077 17.049 1.00 96.62 104 GLY A C 1
ATOM 833 O O . GLY A 1 104 ? -14.651 -4.882 17.678 1.00 96.62 104 GLY A O 1
ATOM 834 N N . LEU A 1 105 ? -15.215 -3.925 15.726 1.00 97.19 105 LEU A N 1
ATOM 835 C CA . LEU A 1 105 ? -14.269 -4.675 14.901 1.00 97.19 105 LEU A CA 1
ATOM 836 C C . LEU A 1 105 ? -12.915 -3.965 14.836 1.00 97.19 105 LEU A C 1
ATOM 838 O O . LEU A 1 105 ? -12.832 -2.739 14.780 1.00 97.19 105 LEU A O 1
ATOM 842 N N . ALA A 1 106 ? -11.845 -4.753 14.794 1.00 95.00 106 ALA A N 1
ATOM 843 C CA . ALA A 1 106 ? -10.477 -4.273 14.654 1.00 95.00 106 ALA A CA 1
ATOM 844 C C . ALA A 1 106 ? -9.605 -5.327 13.962 1.00 95.00 106 ALA A C 1
ATOM 846 O O . ALA A 1 106 ? -9.951 -6.509 13.909 1.00 95.00 106 ALA A O 1
ATOM 847 N N . TRP A 1 107 ? -8.447 -4.898 13.463 1.00 93.31 107 TRP A N 1
ATOM 848 C CA . TRP A 1 107 ? -7.376 -5.783 13.001 1.00 93.31 107 TRP A CA 1
ATOM 849 C C . T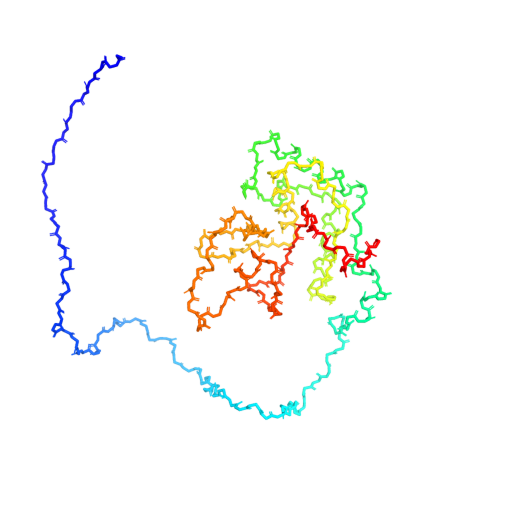RP A 1 107 ? -7.123 -6.981 13.952 1.00 93.31 107 TRP A C 1
ATOM 851 O O . TRP A 1 107 ? -7.046 -6.767 15.165 1.00 93.31 107 TRP A O 1
ATOM 861 N N . PRO A 1 108 ? -6.877 -8.213 13.450 1.00 92.50 108 PRO A N 1
ATOM 862 C CA . PRO A 1 108 ? -7.058 -8.720 12.077 1.00 92.50 108 PRO A CA 1
ATOM 863 C C . PRO A 1 108 ? -8.474 -9.277 11.803 1.00 92.50 108 PRO A C 1
ATOM 865 O O . PRO A 1 108 ? -8.701 -9.927 10.786 1.00 92.50 108 PRO A O 1
ATOM 868 N N . HIS A 1 109 ? -9.427 -9.081 12.716 1.00 93.06 109 HIS A N 1
ATOM 869 C CA . HIS A 1 109 ? -10.699 -9.809 12.778 1.00 93.06 109 HIS A CA 1
ATOM 870 C C . HIS A 1 109 ? -11.820 -9.168 11.943 1.00 93.06 109 HIS A C 1
ATOM 872 O O . HIS A 1 109 ? -12.933 -8.981 12.427 1.00 93.06 109 HIS A O 1
ATOM 878 N N . PHE A 1 110 ? -11.530 -8.816 10.690 1.00 95.94 110 PHE A N 1
ATOM 879 C CA . PHE A 1 110 ? -12.535 -8.351 9.730 1.00 95.94 110 PHE A CA 1
ATOM 880 C C . PHE A 1 110 ? -12.101 -8.633 8.285 1.00 95.94 110 PHE A C 1
ATOM 882 O O . PHE A 1 110 ? -10.906 -8.775 8.010 1.00 95.94 110 PHE A O 1
ATOM 889 N N . GLY A 1 111 ? -13.064 -8.727 7.365 1.00 94.69 111 GLY A N 1
ATOM 890 C CA . GLY A 1 111 ? -12.824 -9.009 5.947 1.00 94.69 111 GLY A CA 1
ATOM 891 C C . GLY A 1 111 ? -13.081 -7.817 5.021 1.00 94.69 111 GLY A C 1
ATOM 892 O O . GLY A 1 111 ? -13.478 -6.733 5.444 1.00 94.69 111 GLY A O 1
ATOM 893 N N . ARG A 1 112 ? -12.916 -8.036 3.710 1.00 95.69 112 ARG A N 1
ATOM 894 C CA . ARG A 1 112 ? -13.191 -7.034 2.660 1.00 95.69 112 ARG A CA 1
ATOM 895 C C . ARG A 1 112 ? -14.614 -6.457 2.734 1.00 95.69 112 ARG A C 1
ATOM 897 O O . ARG A 1 112 ? -14.809 -5.272 2.484 1.00 95.69 112 ARG A O 1
ATOM 904 N N . SER A 1 113 ? -15.596 -7.286 3.094 1.00 96.62 113 SER A N 1
ATOM 905 C CA . SER A 1 113 ? -17.000 -6.900 3.305 1.00 96.62 113 SER A CA 1
ATOM 906 C C . SER A 1 113 ? -17.194 -5.907 4.449 1.00 96.62 113 SER A C 1
ATOM 908 O O . SER A 1 113 ? -18.116 -5.098 4.408 1.00 96.62 113 SER A O 1
ATOM 910 N N . ASP A 1 114 ? -16.323 -5.946 5.457 1.00 97.38 114 ASP A N 1
ATOM 911 C CA . ASP A 1 114 ? -16.395 -5.076 6.628 1.00 97.38 114 ASP A CA 1
ATOM 912 C C . ASP A 1 114 ? -15.695 -3.735 6.423 1.00 97.38 114 ASP A C 1
ATOM 914 O O . ASP A 1 114 ? -15.911 -2.819 7.213 1.00 97.38 114 ASP A O 1
ATOM 918 N N . PHE A 1 115 ? -14.892 -3.608 5.367 1.00 98.06 115 PHE A N 1
ATOM 919 C CA . PHE A 1 115 ? -14.171 -2.391 5.009 1.00 98.06 115 PHE A CA 1
ATOM 920 C C . PHE A 1 115 ? -14.629 -1.891 3.628 1.00 98.06 115 PHE A C 1
ATOM 922 O O . PHE A 1 115 ? -13.887 -1.997 2.646 1.00 98.06 115 PHE A O 1
ATOM 929 N N . PRO A 1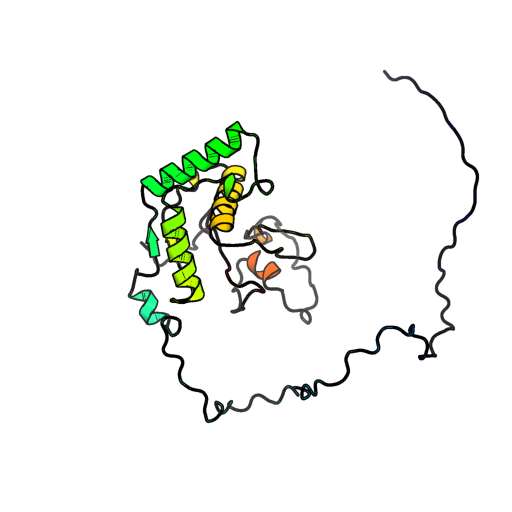 116 ? -15.881 -1.414 3.494 1.00 97.75 116 PRO A N 1
ATOM 930 C CA . PRO A 1 116 ? -16.440 -1.038 2.203 1.00 97.75 116 PRO A CA 1
ATOM 931 C C . PRO A 1 116 ? -15.732 0.193 1.628 1.00 97.75 116 PRO A C 1
ATOM 933 O O . PRO A 1 116 ? -15.651 1.234 2.270 1.00 97.75 116 PRO A O 1
ATOM 936 N N . LEU A 1 117 ? -15.285 0.084 0.375 1.00 97.94 117 LEU A N 1
ATOM 937 C CA . LEU A 1 117 ? -14.711 1.179 -0.415 1.00 97.94 117 LEU A CA 1
ATOM 938 C C . LEU A 1 117 ? -15.511 1.318 -1.725 1.00 97.94 117 LEU A C 1
ATOM 940 O O . LEU A 1 117 ? -15.080 0.780 -2.754 1.00 97.94 117 LEU A O 1
ATOM 944 N N . PRO A 1 118 ? -16.715 1.929 -1.693 1.00 96.75 118 PRO A N 1
ATOM 945 C CA . PRO A 1 118 ? -17.681 1.884 -2.794 1.00 96.75 118 PRO A CA 1
ATOM 946 C C . PRO A 1 118 ? -17.152 2.340 -4.154 1.00 96.75 118 PRO A C 1
ATOM 948 O O . PRO A 1 118 ? -17.614 1.831 -5.174 1.00 96.75 118 PRO A O 1
ATOM 951 N N . THR A 1 119 ? -16.187 3.265 -4.195 1.00 96.19 119 THR A N 1
ATOM 952 C CA . THR A 1 119 ? -15.527 3.651 -5.451 1.00 96.19 119 THR A CA 1
ATOM 953 C C . THR A 1 119 ? -14.022 3.472 -5.433 1.00 96.19 119 THR A C 1
ATOM 955 O O . THR A 1 119 ? -13.472 3.055 -6.451 1.00 96.19 119 THR A O 1
ATOM 958 N N . PHE A 1 120 ? -13.356 3.657 -4.290 1.00 97.44 120 PHE A N 1
ATOM 959 C CA . PHE A 1 120 ? -11.903 3.507 -4.215 1.00 97.44 120 PHE A CA 1
ATOM 960 C C . PHE A 1 120 ? -11.439 2.054 -4.452 1.00 97.44 120 PHE A C 1
ATOM 962 O O . PHE A 1 120 ? -10.328 1.824 -4.922 1.00 97.44 120 PHE A O 1
ATOM 969 N N . SER A 1 121 ? -12.311 1.054 -4.265 1.00 96.38 121 SER A N 1
ATOM 970 C CA . SER A 1 121 ? -12.028 -0.335 -4.672 1.00 96.38 121 SER A CA 1
ATOM 971 C C . SER A 1 121 ? -11.787 -0.511 -6.181 1.00 96.38 121 SER A C 1
ATOM 973 O O . SER A 1 121 ? -11.061 -1.427 -6.574 1.00 96.38 121 SER A O 1
ATOM 975 N N . ARG A 1 122 ? -12.321 0.369 -7.044 1.00 95.88 122 ARG A N 1
ATOM 976 C CA . ARG A 1 122 ? -12.003 0.381 -8.484 1.00 95.88 122 ARG A CA 1
ATOM 977 C C . ARG A 1 122 ? -10.571 0.852 -8.727 1.00 95.88 122 ARG A C 1
ATOM 979 O O . ARG A 1 122 ? -9.857 0.233 -9.512 1.00 95.88 122 ARG A O 1
ATOM 986 N N . ASP A 1 123 ? -10.143 1.893 -8.020 1.00 95.69 123 ASP A N 1
ATOM 987 C CA . ASP A 1 123 ? -8.774 2.402 -8.113 1.00 95.69 123 ASP A CA 1
ATOM 988 C C . ASP A 1 123 ? -7.775 1.352 -7.606 1.00 95.69 123 ASP A C 1
ATOM 990 O O . ASP A 1 123 ? -6.774 1.097 -8.271 1.00 95.69 123 ASP A O 1
ATOM 994 N N . LEU A 1 124 ? -8.091 0.657 -6.505 1.00 96.81 124 LEU A N 1
ATOM 995 C CA . LEU A 1 124 ? -7.302 -0.477 -6.000 1.00 96.81 124 LEU A CA 1
ATOM 996 C C . LEU A 1 124 ? -7.261 -1.661 -6.980 1.00 96.81 124 LEU A C 1
ATOM 998 O O . LEU A 1 124 ? -6.230 -2.315 -7.099 1.00 96.81 124 LEU A O 1
ATOM 1002 N N . SER A 1 125 ? -8.333 -1.900 -7.740 1.00 96.06 125 SER A N 1
ATOM 1003 C CA . SER A 1 125 ? -8.341 -2.921 -8.800 1.00 96.06 125 SER A CA 1
ATOM 1004 C C . SER A 1 125 ? -7.412 -2.535 -9.963 1.00 96.06 125 SER A C 1
ATOM 1006 O O . SER A 1 125 ? -6.714 -3.384 -10.509 1.00 96.06 125 SER A O 1
ATOM 1008 N N . SER A 1 126 ? -7.340 -1.244 -10.311 1.00 96.19 126 SER A N 1
ATOM 1009 C CA . SER A 1 126 ? -6.358 -0.734 -11.280 1.00 96.19 126 SER A CA 1
ATOM 1010 C C . SER A 1 126 ? -4.924 -0.763 -10.734 1.00 96.19 126 SER A C 1
ATOM 1012 O O . SER A 1 126 ? -3.997 -1.001 -11.500 1.00 96.19 126 SER A O 1
ATOM 1014 N N . VAL A 1 127 ? -4.726 -0.559 -9.426 1.00 96.69 127 VAL A N 1
ATOM 1015 C CA . VAL A 1 127 ? -3.420 -0.751 -8.770 1.00 96.69 127 VAL A CA 1
ATOM 1016 C C . VAL A 1 127 ? -2.980 -2.208 -8.874 1.00 96.69 127 VAL A C 1
ATOM 1018 O O . VAL A 1 127 ? -1.846 -2.448 -9.262 1.00 96.69 127 VAL A O 1
ATOM 1021 N N . LEU A 1 128 ? -3.866 -3.171 -8.598 1.00 96.06 128 LEU A N 1
ATOM 1022 C CA . LEU A 1 128 ? -3.549 -4.595 -8.726 1.00 96.06 128 LEU A CA 1
ATOM 1023 C C . LEU A 1 128 ? -3.141 -4.962 -10.162 1.00 96.06 128 LEU A C 1
ATOM 1025 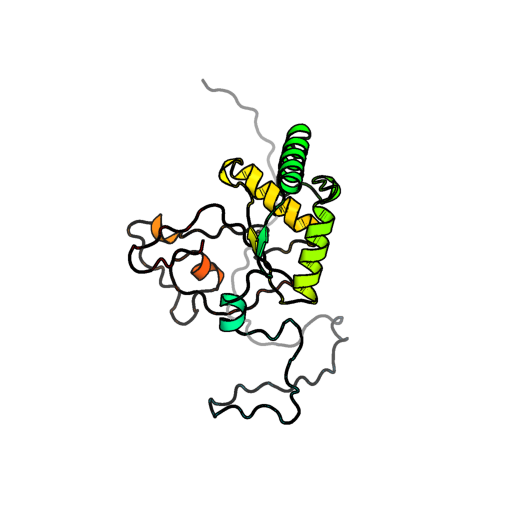O O . LEU A 1 128 ? -2.138 -5.637 -10.354 1.00 96.06 128 LEU A O 1
ATOM 1029 N N . HIS A 1 129 ? -3.839 -4.440 -11.174 1.00 96.38 129 HIS A N 1
ATOM 1030 C CA . HIS A 1 129 ? -3.455 -4.653 -12.574 1.00 96.38 129 HIS A CA 1
ATOM 1031 C C . HIS A 1 129 ? -2.049 -4.114 -12.909 1.00 96.38 129 HIS A C 1
ATOM 1033 O O . HIS A 1 129 ? -1.305 -4.772 -13.624 1.00 96.38 129 HIS A O 1
ATOM 1039 N N . GLU A 1 130 ? -1.637 -2.967 -12.358 1.00 96.81 130 GLU A N 1
ATOM 1040 C CA . GLU A 1 130 ? -0.274 -2.432 -12.555 1.00 96.81 130 GLU A CA 1
ATOM 1041 C C . GLU A 1 130 ? 0.819 -3.231 -11.830 1.00 96.81 130 GLU A C 1
ATOM 1043 O O . GLU A 1 130 ? 1.992 -3.151 -12.210 1.00 96.81 130 GLU A O 1
ATOM 1048 N N . LEU A 1 131 ? 0.449 -3.951 -10.767 1.00 96.12 131 LEU A N 1
ATOM 1049 C CA . LEU A 1 131 ? 1.349 -4.813 -10.003 1.00 96.12 131 LEU A CA 1
ATOM 1050 C C . LEU A 1 131 ? 1.572 -6.161 -10.703 1.00 96.12 131 LEU A C 1
ATOM 1052 O O . LEU A 1 131 ? 2.702 -6.634 -10.712 1.00 96.12 131 LEU A O 1
ATOM 1056 N N . GLU A 1 132 ? 0.532 -6.738 -11.309 1.00 95.12 132 GLU A N 1
ATOM 1057 C CA . GLU A 1 132 ? 0.608 -8.040 -11.996 1.00 95.12 132 GLU A CA 1
ATOM 1058 C C . GLU A 1 132 ? 1.053 -7.914 -13.469 1.00 95.12 132 GLU A C 1
ATOM 1060 O O . GLU A 1 132 ? 1.933 -8.640 -13.918 1.00 95.12 132 GLU A O 1
ATOM 1065 N N . GLU A 1 133 ? 0.476 -6.968 -14.222 1.00 95.56 133 GLU A N 1
ATOM 1066 C CA . GLU A 1 133 ? 0.610 -6.854 -15.691 1.00 95.56 133 GLU A CA 1
ATOM 1067 C C . GLU A 1 133 ? 1.314 -5.553 -16.137 1.00 95.56 133 GLU A C 1
ATOM 1069 O O . GLU A 1 133 ? 1.469 -5.285 -17.329 1.00 95.56 133 GLU A O 1
ATOM 1074 N N . GLY A 1 134 ? 1.671 -4.686 -15.183 1.00 96.31 134 GLY A N 1
ATOM 1075 C CA . GLY A 1 134 ? 2.248 -3.364 -15.429 1.00 96.31 134 GLY A CA 1
ATOM 1076 C C . GLY A 1 134 ? 3.729 -3.275 -15.066 1.00 96.31 134 GLY A C 1
ATOM 1077 O O . GLY A 1 134 ? 4.533 -4.148 -15.368 1.00 96.31 134 GLY A O 1
ATOM 1078 N N . ARG A 1 135 ? 4.119 -2.176 -14.411 1.00 95.62 135 ARG A N 1
ATOM 1079 C CA . ARG A 1 135 ? 5.515 -1.943 -13.983 1.00 95.62 135 ARG A CA 1
ATOM 1080 C C . ARG A 1 135 ? 5.943 -2.794 -12.780 1.00 95.62 135 ARG A C 1
ATOM 1082 O O . ARG A 1 135 ? 7.119 -2.763 -12.420 1.00 95.62 135 ARG A O 1
ATOM 1089 N N . GLY A 1 136 ? 5.016 -3.498 -12.127 1.00 95.69 136 GLY A N 1
ATOM 1090 C CA . GLY A 1 136 ? 5.285 -4.300 -10.928 1.00 95.69 136 GLY A CA 1
ATOM 1091 C C . GLY A 1 136 ? 5.384 -3.495 -9.627 1.00 95.69 136 GLY A C 1
ATOM 1092 O O . GLY A 1 136 ? 5.697 -4.054 -8.578 1.00 95.69 136 GLY A O 1
ATOM 1093 N N . PHE A 1 137 ? 5.141 -2.177 -9.656 1.00 96.38 137 PHE A N 1
ATOM 1094 C CA . PHE A 1 137 ? 5.132 -1.333 -8.456 1.00 96.38 137 PHE A CA 1
ATOM 1095 C C . PHE A 1 137 ? 4.262 -0.077 -8.619 1.00 96.38 137 PHE A C 1
ATOM 1097 O O . PHE A 1 137 ? 4.141 0.484 -9.708 1.00 96.38 137 PHE A O 1
ATOM 1104 N N . VAL A 1 138 ? 3.686 0.393 -7.506 1.00 97.19 138 VAL A N 1
ATOM 1105 C CA . VAL A 1 138 ? 2.900 1.636 -7.414 1.00 97.19 138 VAL A CA 1
ATOM 1106 C C . VAL A 1 138 ? 3.150 2.303 -6.057 1.00 97.19 138 VAL A C 1
ATOM 1108 O O . VAL A 1 138 ? 3.175 1.633 -5.026 1.00 97.19 138 VAL A O 1
ATOM 1111 N N . LEU A 1 139 ? 3.274 3.633 -6.030 1.00 97.06 139 LEU A N 1
ATOM 1112 C CA . LEU A 1 139 ? 3.247 4.444 -4.811 1.00 97.06 139 LEU A CA 1
ATOM 1113 C C . LEU A 1 139 ? 1.875 5.105 -4.643 1.00 97.06 139 LEU A C 1
ATOM 1115 O O . LEU A 1 139 ? 1.552 6.061 -5.347 1.00 97.06 139 LEU A O 1
ATOM 1119 N N . LEU A 1 140 ? 1.102 4.657 -3.652 1.00 96.44 140 LEU A N 1
ATOM 1120 C CA . LEU A 1 140 ? -0.083 5.382 -3.190 1.00 96.44 140 LEU A CA 1
ATOM 1121 C C . LEU A 1 140 ? 0.338 6.531 -2.260 1.00 96.44 140 LEU A C 1
ATOM 1123 O O . LEU A 1 140 ? 0.944 6.303 -1.212 1.00 96.44 140 LEU A O 1
ATOM 1127 N N . ARG A 1 141 ? 0.036 7.777 -2.644 1.00 96.31 141 ARG A N 1
ATOM 1128 C CA . ARG A 1 141 ? 0.423 9.002 -1.916 1.00 96.31 141 ARG A CA 1
ATOM 1129 C C . ARG A 1 141 ? -0.816 9.709 -1.354 1.00 96.31 141 ARG A C 1
ATOM 1131 O O . ARG A 1 141 ? -1.851 9.759 -2.007 1.00 96.31 141 ARG A O 1
ATOM 1138 N N . GLY A 1 142 ? -0.705 10.301 -0.163 1.00 94.75 142 GLY A N 1
ATOM 1139 C CA . GLY A 1 142 ? -1.761 11.151 0.412 1.00 94.75 142 GLY A CA 1
ATOM 1140 C C . GLY A 1 142 ? -2.688 10.488 1.438 1.00 94.75 142 GLY A C 1
ATOM 1141 O O . GLY A 1 142 ? -3.687 11.095 1.804 1.00 94.75 142 GLY A O 1
ATOM 1142 N N . ILE A 1 143 ? -2.364 9.291 1.944 1.00 95.12 143 ILE A N 1
ATOM 1143 C CA . ILE A 1 143 ? -3.020 8.750 3.149 1.00 95.12 143 ILE A CA 1
ATOM 1144 C C . ILE A 1 143 ? -2.697 9.690 4.330 1.00 95.12 143 ILE A C 1
ATOM 1146 O O . ILE A 1 143 ? -1.512 9.883 4.621 1.00 95.12 143 ILE A O 1
ATOM 1150 N N . PRO A 1 144 ? -3.694 10.282 5.017 1.00 94.06 144 PRO A N 1
ATOM 1151 C CA . PRO A 1 144 ? -3.455 11.278 6.059 1.00 94.06 144 PRO A CA 1
ATOM 1152 C C . PRO A 1 144 ? -3.156 10.599 7.404 1.00 94.06 144 PRO A C 1
ATOM 1154 O O . PRO A 1 144 ? -3.981 10.608 8.315 1.00 94.06 144 PRO A O 1
ATOM 1157 N N . VAL A 1 145 ? -1.978 9.976 7.513 1.00 94.88 145 VAL A N 1
ATOM 1158 C CA . VAL A 1 145 ? -1.608 9.085 8.633 1.00 94.88 145 VAL A CA 1
ATOM 1159 C C . VAL A 1 145 ? -1.776 9.710 10.021 1.00 94.88 145 VAL A C 1
ATOM 1161 O O . VAL A 1 145 ? -2.169 9.008 10.945 1.00 94.88 145 VAL A O 1
ATOM 1164 N N . ASP A 1 146 ? -1.566 11.022 10.156 1.00 94.12 146 ASP A N 1
ATOM 1165 C CA . ASP A 1 146 ? -1.668 11.751 11.428 1.00 94.12 146 ASP A CA 1
ATOM 1166 C C . ASP A 1 146 ? -3.112 11.888 11.960 1.00 94.12 146 ASP A C 1
ATOM 1168 O O . ASP A 1 146 ? -3.311 12.304 13.099 1.00 94.12 146 ASP A O 1
ATOM 1172 N N . ARG A 1 147 ? -4.132 11.543 11.156 1.00 94.69 147 ARG A N 1
ATOM 1173 C CA . ARG A 1 147 ? -5.552 11.549 11.566 1.00 94.69 147 ARG A CA 1
ATOM 1174 C C . ARG A 1 147 ? -5.982 10.258 12.272 1.00 94.69 147 ARG A C 1
ATOM 1176 O O . ARG A 1 147 ? -7.101 10.203 12.772 1.00 94.69 147 ARG A O 1
ATOM 1183 N N . TYR A 1 148 ? -5.120 9.240 12.310 1.00 96.06 148 TYR A N 1
ATOM 1184 C CA . TYR A 1 148 ? -5.443 7.902 12.802 1.00 96.06 148 TYR A CA 1
ATOM 1185 C C . TYR A 1 148 ? -4.481 7.468 13.918 1.00 96.06 148 TYR A C 1
ATOM 1187 O O . TYR A 1 148 ? -3.266 7.655 13.842 1.00 96.06 148 TYR A O 1
ATOM 1195 N N . THR A 1 149 ? -5.015 6.808 14.941 1.00 95.75 149 THR A N 1
ATOM 1196 C CA . THR A 1 149 ? -4.235 6.077 15.947 1.00 95.75 149 THR A CA 1
ATOM 1197 C C . THR A 1 149 ? -3.520 4.868 15.334 1.00 95.75 149 THR A C 1
ATOM 1199 O O . THR A 1 149 ? -3.864 4.380 14.259 1.00 95.75 149 THR A O 1
ATOM 1202 N N . GLU A 1 150 ? -2.543 4.301 16.047 1.00 92.94 150 GLU A N 1
ATOM 1203 C CA . GLU A 1 150 ? -1.793 3.131 15.567 1.00 92.94 150 GLU A CA 1
ATOM 1204 C C . GLU A 1 150 ? -2.680 1.895 15.288 1.00 92.94 150 GLU A C 1
ATOM 1206 O O . GLU A 1 150 ? -2.410 1.140 14.351 1.00 92.94 150 GLU A O 1
ATOM 1211 N N . GLY A 1 151 ? -3.758 1.699 16.058 1.00 94.88 151 GLY A N 1
ATOM 1212 C CA . GLY A 1 151 ? -4.725 0.615 15.833 1.00 94.88 151 GLY A CA 1
ATOM 1213 C C . GLY A 1 151 ? -5.617 0.847 14.608 1.00 94.88 151 GLY A C 1
ATOM 1214 O O . GLY A 1 151 ? -5.890 -0.086 13.845 1.00 94.88 151 GLY A O 1
ATOM 1215 N N . GLU A 1 152 ? -6.017 2.097 14.371 1.00 96.81 152 GLU A N 1
ATOM 1216 C CA . GLU A 1 152 ? -6.738 2.494 13.158 1.00 96.81 152 GLU A CA 1
ATOM 1217 C C . GLU A 1 152 ? -5.841 2.390 11.924 1.00 96.81 152 GLU A C 1
ATOM 1219 O O . GLU A 1 152 ? -6.293 1.867 10.916 1.00 96.81 152 GLU A O 1
ATOM 1224 N N . LEU A 1 153 ? -4.559 2.766 12.001 1.00 97.12 153 LEU A N 1
ATOM 1225 C CA . LEU A 1 153 ? -3.602 2.599 10.898 1.00 97.12 153 LEU A CA 1
ATOM 1226 C C . LEU A 1 153 ? -3.387 1.127 10.523 1.00 97.12 153 LEU A C 1
ATOM 1228 O O . LEU A 1 153 ? -3.353 0.802 9.338 1.00 97.12 153 LEU A O 1
ATOM 1232 N N . LYS A 1 154 ? -3.288 0.223 11.509 1.00 96.19 154 LYS A N 1
ATOM 1233 C CA . LYS A 1 154 ? -3.223 -1.232 11.264 1.00 96.19 154 LYS A CA 1
ATOM 1234 C C . LYS A 1 154 ? -4.500 -1.749 10.595 1.00 96.19 154 LYS A C 1
ATOM 1236 O O . LYS A 1 154 ? -4.423 -2.552 9.668 1.00 96.19 154 LYS A O 1
ATOM 1241 N N . SER A 1 155 ? -5.658 -1.243 11.017 1.00 97.69 155 SER A N 1
ATOM 1242 C CA . SER A 1 155 ? -6.951 -1.589 10.417 1.00 97.69 155 SER A CA 1
ATOM 1243 C C . SER A 1 155 ? -7.082 -1.026 8.994 1.00 97.69 155 SER A C 1
ATOM 1245 O O . SER A 1 155 ? -7.397 -1.772 8.077 1.00 97.69 155 SER A O 1
ATOM 1247 N N . LEU A 1 156 ? -6.730 0.238 8.758 1.00 97.69 156 LEU A N 1
ATOM 1248 C CA . LEU A 1 156 ? -6.710 0.874 7.436 1.00 97.69 156 LEU A CA 1
ATOM 1249 C C . LEU A 1 156 ? -5.813 0.093 6.471 1.00 97.69 156 LEU A C 1
ATOM 1251 O O . LEU A 1 156 ? -6.216 -0.217 5.352 1.00 97.69 156 LEU A O 1
ATOM 1255 N N . TYR A 1 157 ? -4.617 -0.282 6.924 1.00 97.19 157 TYR A N 1
ATOM 1256 C CA . TYR A 1 157 ? -3.657 -1.039 6.128 1.00 97.19 157 TYR A CA 1
ATOM 1257 C C . TYR A 1 157 ? -4.165 -2.436 5.735 1.00 97.19 157 TYR A C 1
ATOM 1259 O O . TYR A 1 157 ? -4.020 -2.842 4.583 1.00 97.19 157 TYR A O 1
ATOM 1267 N N . TRP A 1 158 ? -4.820 -3.153 6.653 1.00 96.94 158 TRP A N 1
ATOM 1268 C CA . TRP A 1 158 ? -5.468 -4.436 6.347 1.00 96.94 158 TRP A CA 1
ATOM 1269 C C . TRP A 1 158 ? -6.691 -4.296 5.460 1.00 96.94 158 TRP A C 1
ATOM 1271 O O . TRP A 1 158 ? -6.861 -5.102 4.555 1.00 96.94 158 TRP A O 1
ATOM 1281 N N . GLY A 1 159 ? -7.511 -3.269 5.683 1.00 97.12 159 GLY A N 1
ATOM 1282 C CA . GLY A 1 159 ? -8.658 -2.960 4.841 1.00 97.12 159 GLY A CA 1
ATOM 1283 C C . GLY A 1 159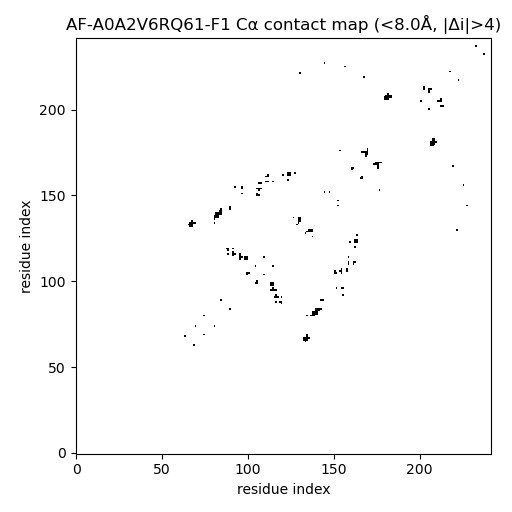 ? -8.234 -2.779 3.387 1.00 97.12 159 GLY A C 1
ATOM 1284 O O . GLY A 1 159 ? -8.772 -3.445 2.507 1.00 97.12 159 GLY A O 1
ATOM 1285 N N . LEU A 1 160 ? -7.193 -1.975 3.141 1.00 96.81 160 LEU A N 1
ATOM 1286 C CA . LEU A 1 160 ? -6.560 -1.856 1.822 1.00 96.81 160 LEU A CA 1
ATOM 1287 C C . LEU A 1 160 ? -6.037 -3.208 1.309 1.00 96.81 160 LEU A C 1
ATOM 1289 O O . LEU A 1 160 ? -6.340 -3.591 0.181 1.00 96.81 160 LEU A O 1
ATOM 1293 N N . GLY A 1 161 ? -5.300 -3.954 2.140 1.00 95.25 161 GLY A N 1
ATOM 1294 C CA . GLY A 1 161 ? -4.777 -5.280 1.793 1.00 95.25 161 GLY A CA 1
ATOM 1295 C C . GLY A 1 161 ? -5.862 -6.276 1.368 1.00 95.25 161 GLY A C 1
ATOM 1296 O O . GLY A 1 161 ? -5.691 -6.964 0.368 1.00 95.25 161 GLY A O 1
ATOM 1297 N N . ALA A 1 162 ? -7.009 -6.290 2.049 1.00 95.31 162 ALA A N 1
ATOM 1298 C CA . ALA A 1 162 ? -8.147 -7.165 1.765 1.00 95.31 162 ALA A CA 1
ATOM 1299 C C . ALA A 1 162 ? -8.901 -6.813 0.465 1.00 95.31 162 ALA A C 1
ATOM 1301 O O . ALA A 1 162 ? -9.674 -7.633 -0.032 1.00 95.31 162 ALA A O 1
ATOM 1302 N N . HIS A 1 163 ? -8.691 -5.617 -0.102 1.00 96.00 163 HIS A N 1
ATOM 1303 C CA . HIS A 1 163 ? -9.130 -5.280 -1.467 1.00 96.00 163 HIS A CA 1
ATOM 1304 C C . HIS A 1 163 ? -8.080 -5.607 -2.536 1.00 96.00 163 HIS A C 1
ATOM 1306 O O . HIS A 1 163 ? -8.458 -5.747 -3.695 1.00 96.00 163 HIS A O 1
ATOM 1312 N N . LEU A 1 164 ? -6.802 -5.743 -2.164 1.00 94.31 164 LEU A N 1
ATOM 1313 C CA . LEU A 1 164 ? -5.709 -6.103 -3.075 1.00 94.31 164 LEU A CA 1
ATOM 1314 C C . LEU A 1 164 ? -5.508 -7.623 -3.195 1.00 94.31 164 LEU A C 1
ATOM 1316 O O . LEU A 1 164 ? -5.144 -8.095 -4.264 1.00 94.31 164 LEU A O 1
ATOM 1320 N N . GLY A 1 165 ? -5.755 -8.403 -2.138 1.00 92.06 165 GLY A N 1
ATOM 1321 C CA . GLY A 1 165 ? -5.603 -9.858 -2.188 1.00 92.06 165 GLY A CA 1
ATOM 1322 C C . GLY A 1 165 ? -5.738 -10.563 -0.837 1.00 92.06 165 GLY A C 1
ATOM 1323 O O . GLY A 1 165 ? -6.322 -10.044 0.114 1.00 92.06 165 GLY A O 1
ATOM 1324 N N . ALA A 1 166 ? -5.193 -11.779 -0.759 1.00 90.25 166 ALA A N 1
ATOM 1325 C CA . ALA A 1 166 ? -5.173 -12.588 0.456 1.00 90.25 166 ALA A CA 1
ATOM 1326 C C . ALA A 1 166 ? -3.834 -12.438 1.191 1.00 90.25 166 ALA A C 1
ATOM 1328 O O . ALA A 1 166 ? -2.775 -12.777 0.661 1.00 90.25 166 ALA A O 1
ATOM 1329 N N . ALA A 1 167 ? -3.873 -11.963 2.435 1.00 88.19 167 ALA A N 1
ATOM 1330 C CA . ALA A 1 167 ? -2.665 -11.790 3.229 1.00 88.19 167 ALA A CA 1
ATOM 1331 C C . ALA A 1 167 ? -1.979 -13.124 3.570 1.00 88.19 167 ALA A C 1
ATOM 1333 O O . ALA A 1 167 ? -2.624 -14.150 3.797 1.00 88.19 167 ALA A O 1
ATOM 1334 N N . ARG A 1 168 ? -0.647 -13.092 3.656 1.00 87.06 168 ARG A N 1
ATOM 1335 C CA . ARG A 1 168 ? 0.196 -14.245 3.991 1.00 87.06 168 ARG A CA 1
ATOM 1336 C C . ARG A 1 168 ? 0.964 -13.984 5.282 1.00 87.06 168 ARG A C 1
ATOM 1338 O O . ARG A 1 168 ? 1.398 -12.865 5.540 1.00 87.06 168 ARG A O 1
ATOM 1345 N N . TYR A 1 169 ? 1.157 -15.032 6.078 1.00 83.75 169 TYR A N 1
ATOM 1346 C CA . TYR A 1 169 ? 2.013 -14.973 7.260 1.00 83.75 169 TYR A CA 1
ATOM 1347 C C . TYR A 1 169 ? 3.468 -14.695 6.862 1.00 83.75 169 TYR A C 1
ATOM 1349 O O . TYR A 1 169 ? 4.048 -15.421 6.054 1.00 83.75 169 TYR A O 1
ATOM 1357 N N . GLN A 1 170 ? 4.066 -13.669 7.465 1.00 78.88 170 GLN A N 1
ATOM 1358 C CA . GLN A 1 170 ? 5.444 -13.241 7.214 1.00 78.88 170 GLN A CA 1
ATOM 1359 C C . GLN A 1 170 ? 6.481 -14.141 7.908 1.00 78.88 170 GLN A C 1
ATOM 1361 O O . GLN A 1 170 ? 7.666 -14.115 7.572 1.00 78.88 170 GLN A O 1
ATOM 1366 N N . ASN A 1 171 ? 6.065 -14.922 8.909 1.00 74.44 171 ASN A N 1
ATOM 1367 C CA . ASN A 1 171 ? 6.936 -15.806 9.679 1.00 74.44 171 ASN A CA 1
ATOM 1368 C C . ASN A 1 171 ? 6.185 -17.018 10.258 1.00 74.44 171 ASN A C 1
ATOM 1370 O O . ASN A 1 171 ? 4.962 -17.125 10.178 1.00 74.44 171 ASN A O 1
ATOM 1374 N N . VAL A 1 172 ? 6.943 -17.931 10.874 1.00 64.50 172 VAL A N 1
ATOM 1375 C CA . VAL A 1 172 ? 6.415 -19.144 11.527 1.00 64.50 172 VAL A CA 1
ATOM 1376 C C . VAL A 1 172 ? 5.605 -18.852 12.797 1.00 64.50 172 VAL A C 1
ATOM 1378 O O . VAL A 1 172 ? 4.916 -19.735 13.291 1.00 64.50 172 VAL A O 1
ATOM 1381 N N . GLN A 1 173 ? 5.677 -17.625 13.321 1.00 66.81 173 GLN A N 1
ATOM 1382 C CA . GLN A 1 173 ? 4.901 -17.142 14.464 1.00 66.81 173 GLN A CA 1
ATOM 1383 C C . GLN A 1 173 ? 3.513 -16.604 14.066 1.00 66.81 173 GLN A C 1
ATOM 1385 O O . GLN A 1 173 ? 2.757 -16.190 14.940 1.00 66.81 173 GLN A O 1
ATOM 1390 N N . GLY A 1 174 ? 3.163 -16.596 12.773 1.00 75.19 174 GLY A N 1
ATOM 1391 C CA . GLY A 1 174 ? 1.855 -16.134 12.300 1.00 75.19 174 GLY A CA 1
ATOM 1392 C C . GLY A 1 174 ? 1.697 -14.609 12.231 1.00 75.19 174 GLY A C 1
ATOM 1393 O O . GLY A 1 174 ? 0.575 -14.109 12.210 1.00 75.19 174 GLY A O 1
ATOM 1394 N N . GLU A 1 175 ? 2.791 -13.845 12.182 1.00 79.00 175 GLU A N 1
ATOM 1395 C CA . GLU A 1 175 ? 2.735 -12.384 12.025 1.00 79.00 175 GLU A CA 1
ATOM 1396 C C . GLU A 1 175 ? 2.220 -12.013 10.623 1.00 79.00 175 GLU A C 1
ATOM 1398 O O . GLU A 1 175 ? 2.820 -12.397 9.620 1.00 79.00 175 GLU A O 1
ATOM 1403 N N . LEU A 1 176 ? 1.107 -11.276 10.542 1.00 83.69 176 LEU A N 1
ATOM 1404 C CA . LEU A 1 176 ? 0.501 -10.832 9.274 1.00 83.69 176 LEU A CA 1
ATOM 1405 C C . LEU A 1 176 ? 0.934 -9.403 8.880 1.00 83.69 176 LEU A C 1
ATOM 1407 O O . LEU A 1 176 ? 1.222 -9.147 7.713 1.00 83.69 176 LEU A O 1
ATOM 1411 N N . ILE A 1 177 ? 1.041 -8.487 9.853 1.00 88.44 177 ILE A N 1
ATOM 1412 C CA . ILE A 1 177 ? 1.684 -7.170 9.697 1.00 88.44 177 ILE A CA 1
ATOM 1413 C C . ILE A 1 177 ? 2.965 -7.172 10.528 1.00 88.44 177 ILE A C 1
ATOM 1415 O O . ILE A 1 177 ? 2.901 -7.190 11.755 1.00 88.44 177 ILE A O 1
ATOM 1419 N N . GLY A 1 178 ? 4.113 -7.121 9.856 1.00 82.62 178 GLY A N 1
ATOM 1420 C CA . GLY A 1 178 ? 5.405 -6.852 10.475 1.00 82.62 178 GLY A CA 1
ATOM 1421 C C . GLY A 1 178 ? 5.676 -5.354 10.605 1.00 82.62 178 GLY A C 1
ATOM 1422 O O . GLY A 1 178 ? 5.566 -4.603 9.636 1.00 82.62 178 GLY A O 1
ATOM 1423 N N . GLU A 1 179 ? 6.073 -4.911 11.796 1.00 82.62 179 GLU A N 1
ATOM 1424 C CA . GLU A 1 179 ? 6.529 -3.536 12.006 1.00 82.62 179 GLU A CA 1
ATOM 1425 C C . GLU A 1 179 ? 7.998 -3.360 11.600 1.00 82.62 179 GLU A C 1
ATOM 1427 O O . GLU A 1 179 ? 8.888 -4.086 12.053 1.00 82.62 179 GLU A O 1
ATOM 1432 N N . VAL A 1 180 ? 8.252 -2.350 10.765 1.00 80.50 180 VAL A N 1
ATOM 1433 C CA . VAL A 1 180 ? 9.592 -1.938 10.326 1.00 80.50 180 VAL A CA 1
ATOM 1434 C C . VAL A 1 180 ? 10.003 -0.706 11.136 1.00 80.50 180 VAL A C 1
ATOM 1436 O O . VAL A 1 180 ? 9.525 0.403 10.896 1.00 80.50 180 VAL A O 1
ATOM 1439 N N . ARG A 1 181 ? 10.849 -0.913 12.151 1.00 75.19 181 ARG A N 1
ATOM 1440 C CA . ARG A 1 181 ? 11.346 0.112 13.088 1.00 75.19 181 ARG A CA 1
ATOM 1441 C C . ARG A 1 181 ? 12.836 -0.136 13.358 1.00 75.19 181 ARG A C 1
ATOM 1443 O O . ARG A 1 181 ? 13.257 -1.286 13.391 1.00 75.19 181 ARG A O 1
ATOM 1450 N N . ASP A 1 182 ? 13.626 0.920 13.564 1.00 64.81 182 ASP A N 1
ATOM 1451 C CA . ASP A 1 182 ? 15.044 0.804 13.956 1.00 64.81 182 ASP A CA 1
ATOM 1452 C C . ASP A 1 182 ? 15.142 0.416 15.443 1.00 64.81 182 ASP A C 1
ATOM 1454 O O . ASP A 1 182 ? 15.290 1.264 16.325 1.00 64.81 182 ASP A O 1
ATOM 1458 N N . GLU A 1 183 ? 14.986 -0.878 15.731 1.00 57.62 183 GLU A N 1
ATOM 1459 C CA . GLU A 1 183 ? 14.990 -1.434 17.094 1.00 57.62 183 GLU A CA 1
ATOM 1460 C C . GLU A 1 183 ? 16.373 -1.299 17.760 1.00 57.62 183 GLU A C 1
ATOM 1462 O O . GLU A 1 183 ? 16.469 -1.177 18.982 1.00 57.62 183 GLU A O 1
ATOM 1467 N N . ASN A 1 184 ? 17.441 -1.195 16.959 1.00 51.16 184 ASN A N 1
ATOM 1468 C CA . ASN A 1 184 ? 18.820 -1.005 17.423 1.00 51.16 184 ASN A CA 1
ATOM 1469 C C . ASN A 1 184 ? 19.065 0.330 18.157 1.00 51.16 184 ASN A C 1
ATOM 1471 O O . ASN A 1 184 ? 20.118 0.494 18.767 1.00 51.16 184 ASN A O 1
ATOM 1475 N N . ARG A 1 185 ? 18.128 1.289 18.112 1.00 43.16 185 ARG A N 1
ATOM 1476 C CA . ARG A 1 185 ? 18.212 2.549 18.874 1.00 43.16 185 ARG A CA 1
ATOM 1477 C C . ARG A 1 185 ? 17.599 2.493 20.272 1.00 43.16 185 ARG A C 1
ATOM 1479 O O . ARG A 1 185 ? 17.899 3.369 21.076 1.00 43.16 185 ARG A O 1
ATOM 1486 N N . LEU A 1 186 ? 16.741 1.513 20.563 1.00 39.72 186 LEU A N 1
ATOM 1487 C CA . LEU A 1 186 ? 16.058 1.409 21.862 1.00 39.72 186 LEU A CA 1
ATOM 1488 C C . LEU A 1 186 ? 16.910 0.718 22.933 1.00 39.72 186 LEU A C 1
ATOM 1490 O O . LEU A 1 186 ? 16.678 0.919 24.122 1.00 39.72 186 LEU A O 1
ATOM 1494 N N . TYR A 1 187 ? 17.926 -0.035 22.516 1.00 35.66 187 TYR A N 1
ATOM 1495 C CA . TYR A 1 187 ? 18.919 -0.628 23.401 1.00 35.66 187 TYR A CA 1
ATOM 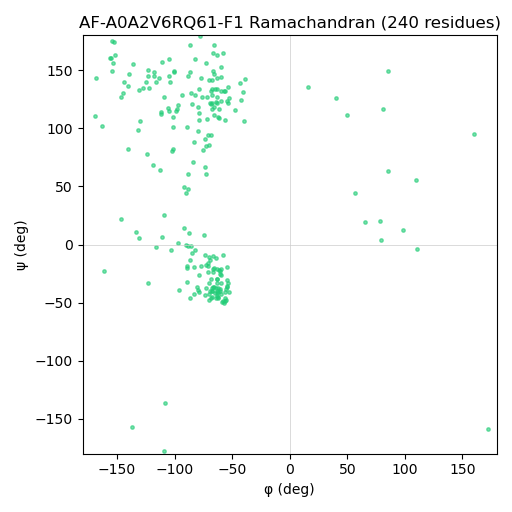1496 C C . TYR A 1 187 ? 20.215 0.182 23.372 1.00 35.66 187 TYR A C 1
ATOM 1498 O O . TYR A 1 187 ? 21.174 -0.169 22.682 1.00 35.66 187 TYR A O 1
ATOM 1506 N N . GLY A 1 188 ? 20.243 1.264 24.153 1.00 38.75 188 GLY A N 1
ATOM 1507 C CA . GLY A 1 188 ? 21.506 1.882 24.546 1.00 38.75 188 GLY A CA 1
ATOM 1508 C C . GLY A 1 188 ? 22.410 0.818 25.174 1.00 38.7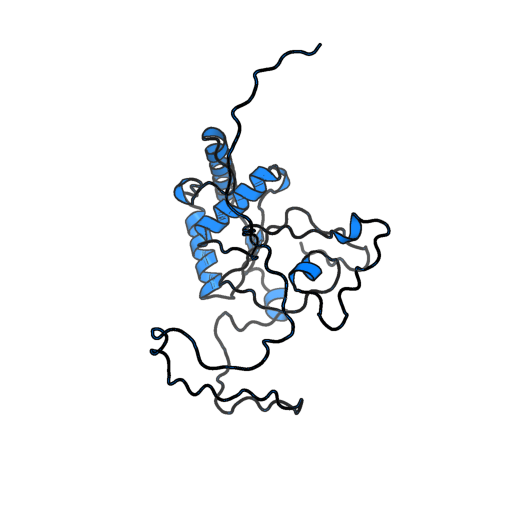5 188 GLY A C 1
ATOM 1509 O O . GLY A 1 188 ? 22.005 0.151 26.120 1.00 38.75 188 GLY A O 1
ATOM 1510 N N . GLU A 1 189 ? 23.595 0.628 24.595 1.00 42.19 189 GLU A N 1
ATOM 1511 C CA . GLU A 1 189 ? 24.610 -0.336 25.046 1.00 42.19 189 GLU A CA 1
ATOM 1512 C C . GLU A 1 189 ? 24.176 -1.812 25.152 1.00 42.19 189 GLU A C 1
ATOM 1514 O O . GLU A 1 189 ? 24.589 -2.529 26.064 1.00 42.19 189 GLU A O 1
ATOM 1519 N N . VAL A 1 190 ? 23.452 -2.344 24.160 1.00 40.62 190 VAL A N 1
ATOM 1520 C CA . VAL A 1 190 ? 23.492 -3.799 23.920 1.00 40.62 190 VAL A CA 1
ATOM 1521 C C . VAL A 1 190 ? 24.470 -4.099 22.790 1.00 40.62 190 VAL A C 1
ATOM 1523 O O . VAL A 1 190 ? 24.276 -3.679 21.649 1.00 40.62 190 VAL A O 1
ATOM 1526 N N . LYS A 1 191 ? 25.540 -4.836 23.135 1.00 38.16 191 LYS A N 1
ATOM 1527 C CA . LYS A 1 191 ? 26.475 -5.471 22.189 1.00 38.16 191 LYS A CA 1
ATOM 1528 C C . LYS A 1 191 ? 25.711 -6.029 20.992 1.00 38.16 191 LYS A C 1
ATOM 1530 O O . LYS A 1 191 ? 24.664 -6.646 21.184 1.00 38.16 191 LYS A O 1
ATOM 1535 N N . GLU A 1 192 ? 26.289 -5.938 19.791 1.00 37.56 192 GLU A N 1
ATOM 1536 C CA . GLU A 1 192 ? 25.854 -6.814 18.702 1.00 37.56 192 GLU A CA 1
ATOM 1537 C C . GLU A 1 192 ? 25.793 -8.244 19.248 1.00 37.56 192 GLU A C 1
ATOM 1539 O O . GLU A 1 192 ? 26.820 -8.789 19.665 1.00 37.56 192 GLU A O 1
ATOM 1544 N N . MET A 1 193 ? 24.600 -8.850 19.287 1.00 36.28 193 MET A N 1
ATOM 1545 C CA . MET A 1 193 ? 24.526 -10.281 19.537 1.00 36.28 193 MET A CA 1
ATOM 1546 C C . MET A 1 193 ? 25.273 -10.937 18.388 1.00 36.28 193 MET A C 1
ATOM 1548 O O . MET A 1 193 ? 24.806 -10.920 17.246 1.00 36.28 193 MET A O 1
ATOM 1552 N N . SER A 1 194 ? 26.444 -11.486 18.701 1.00 39.34 194 SER A N 1
ATOM 1553 C CA . SER A 1 194 ? 27.316 -12.194 17.776 1.00 39.34 194 SER A CA 1
ATOM 1554 C C . SER A 1 194 ? 26.719 -13.561 17.442 1.00 39.34 194 SER A C 1
ATOM 1556 O O . SER A 1 194 ? 27.312 -14.601 17.713 1.00 39.34 194 SER A O 1
ATOM 1558 N N . MET A 1 195 ? 25.519 -13.547 16.857 1.00 42.50 195 MET A N 1
ATOM 1559 C CA . MET A 1 195 ? 25.053 -14.604 15.972 1.00 42.50 195 MET A CA 1
ATOM 1560 C C . MET A 1 195 ? 26.111 -14.754 14.886 1.00 42.50 195 MET A C 1
ATOM 1562 O O . MET A 1 195 ? 26.473 -13.764 14.244 1.00 42.50 195 MET A O 1
ATOM 1566 N N . ASP A 1 196 ? 26.638 -15.971 14.751 1.00 39.25 196 ASP A N 1
ATOM 1567 C CA . ASP A 1 196 ? 27.823 -16.276 13.957 1.00 39.25 196 ASP A CA 1
ATOM 1568 C C . ASP A 1 196 ? 27.861 -15.522 12.628 1.00 39.25 196 ASP A C 1
ATOM 1570 O O . ASP A 1 196 ? 26.932 -15.609 11.827 1.00 39.25 196 ASP A O 1
ATOM 1574 N N . ALA A 1 197 ? 28.996 -14.893 12.311 1.00 46.66 197 ALA A N 1
ATOM 1575 C CA . ALA A 1 197 ? 29.223 -14.251 11.011 1.00 46.66 197 ALA A CA 1
ATOM 1576 C C . ALA A 1 197 ? 29.084 -15.218 9.805 1.00 46.66 197 ALA A C 1
ATOM 1578 O O . ALA A 1 197 ? 29.063 -14.782 8.655 1.00 46.66 197 ALA A O 1
ATOM 1579 N N . LYS A 1 198 ? 28.964 -16.529 10.068 1.00 40.97 198 LYS A N 1
ATOM 1580 C CA . LYS A 1 198 ? 28.645 -17.596 9.107 1.00 40.97 198 LYS A CA 1
ATOM 1581 C C . LYS A 1 198 ? 27.145 -17.685 8.762 1.00 40.97 198 LYS A C 1
ATOM 1583 O O . LYS A 1 198 ? 26.810 -18.124 7.666 1.00 40.97 198 LYS A O 1
ATOM 1588 N N . LEU A 1 199 ? 26.251 -17.248 9.651 1.00 45.03 199 LEU A N 1
ATOM 1589 C CA . LEU A 1 199 ? 24.798 -17.160 9.457 1.00 45.03 199 LEU A CA 1
ATOM 1590 C C . LEU A 1 199 ? 24.416 -15.699 9.184 1.00 45.03 199 LEU A C 1
ATOM 1592 O O . LEU A 1 199 ? 24.000 -14.955 10.069 1.00 45.03 199 LEU A O 1
ATOM 1596 N N . GLY A 1 200 ? 24.595 -15.265 7.934 1.00 48.00 200 GLY A N 1
ATOM 1597 C CA . GLY A 1 200 ? 24.380 -13.869 7.544 1.00 48.00 200 GLY A CA 1
ATOM 1598 C C . GLY A 1 200 ? 22.992 -13.332 7.933 1.00 48.00 200 GLY A C 1
ATOM 1599 O O . GLY A 1 200 ? 21.981 -13.991 7.694 1.00 48.00 200 GLY A O 1
ATOM 1600 N N . ARG A 1 201 ? 22.948 -12.105 8.486 1.00 54.84 201 ARG A N 1
ATOM 1601 C CA . ARG A 1 201 ? 21.716 -11.415 8.935 1.00 54.84 201 ARG A CA 1
ATOM 1602 C C . ARG A 1 201 ? 20.574 -11.585 7.923 1.00 54.84 201 ARG A C 1
ATOM 1604 O O . ARG A 1 201 ? 20.743 -11.208 6.760 1.00 54.84 201 ARG A O 1
ATOM 1611 N N . SER A 1 202 ? 19.425 -12.104 8.352 1.00 58.91 202 SER A N 1
ATOM 1612 C CA . SER A 1 202 ? 18.236 -12.263 7.503 1.00 58.91 202 SER A CA 1
ATOM 1613 C C . SER A 1 202 ? 17.695 -10.907 7.023 1.00 58.91 202 SER A C 1
ATOM 1615 O O . SER A 1 202 ? 18.030 -9.865 7.590 1.00 58.91 202 SER A O 1
ATOM 1617 N N . SER A 1 203 ? 16.845 -10.887 5.988 1.00 58.31 203 SER A N 1
ATOM 1618 C CA . SER A 1 203 ? 16.175 -9.644 5.561 1.00 58.31 203 SER A CA 1
ATOM 1619 C C . SER A 1 203 ? 15.405 -8.995 6.715 1.00 58.31 203 SER A C 1
ATOM 1621 O O . SER A 1 203 ? 15.509 -7.788 6.908 1.00 58.31 203 SER A O 1
ATOM 1623 N N . ARG A 1 204 ? 14.761 -9.802 7.573 1.00 60.94 204 ARG A N 1
ATOM 1624 C CA . ARG A 1 204 ? 14.065 -9.344 8.786 1.00 60.94 204 ARG A CA 1
ATOM 1625 C C . ARG A 1 204 ? 14.978 -8.604 9.769 1.00 60.94 204 ARG A C 1
ATOM 1627 O O . ARG A 1 204 ? 14.622 -7.515 10.207 1.00 60.94 204 ARG A O 1
ATOM 1634 N N . SER A 1 205 ? 16.145 -9.156 10.122 1.00 56.97 205 SER A N 1
ATOM 1635 C CA . SER A 1 205 ? 17.045 -8.472 11.068 1.00 56.97 205 SER A CA 1
ATOM 1636 C C . SER A 1 205 ? 17.751 -7.261 10.455 1.00 56.97 205 SER A C 1
ATOM 1638 O O . SER A 1 205 ? 18.200 -6.389 11.193 1.00 56.97 205 SER A O 1
ATOM 1640 N N . LYS A 1 206 ? 17.798 -7.154 9.119 1.00 58.12 206 LYS A N 1
ATOM 1641 C CA . LYS A 1 206 ? 18.205 -5.919 8.433 1.00 58.12 206 LYS A CA 1
ATOM 1642 C C . LYS A 1 206 ? 17.098 -4.866 8.391 1.00 58.12 206 LYS A C 1
ATOM 1644 O O . LYS A 1 206 ? 17.404 -3.708 8.633 1.00 58.12 206 LYS A O 1
ATOM 1649 N N . ALA A 1 207 ? 15.842 -5.247 8.152 1.00 56.38 207 ALA A N 1
ATOM 1650 C CA . ALA A 1 207 ? 14.699 -4.326 8.140 1.00 56.38 207 ALA A CA 1
ATOM 1651 C C . ALA A 1 207 ? 14.483 -3.622 9.496 1.00 56.38 207 ALA A C 1
ATOM 1653 O O . ALA A 1 207 ? 13.927 -2.531 9.548 1.00 56.38 207 ALA A O 1
ATOM 1654 N N . ARG A 1 208 ? 14.974 -4.223 10.587 1.00 63.81 208 ARG A N 1
ATOM 1655 C CA . ARG A 1 208 ? 14.977 -3.658 11.947 1.00 63.81 208 ARG A CA 1
ATOM 1656 C C . ARG A 1 208 ? 16.244 -2.865 12.303 1.00 63.81 208 ARG A C 1
ATOM 1658 O O . ARG A 1 208 ? 16.501 -2.591 13.472 1.00 63.81 208 ARG A O 1
ATOM 1665 N N . SER A 1 209 ? 17.049 -2.518 11.300 1.00 58.94 209 SER A N 1
ATOM 1666 C CA . SER A 1 209 ? 18.313 -1.798 11.448 1.00 58.94 209 SER A CA 1
ATOM 1667 C C . SER A 1 209 ? 18.453 -0.700 10.395 1.00 58.94 209 SER A C 1
ATOM 1669 O O . SER A 1 209 ? 17.934 -0.815 9.289 1.00 58.94 209 SER A O 1
ATOM 1671 N N . SER A 1 210 ? 19.254 0.319 10.687 1.00 58.81 210 SER A N 1
ATOM 1672 C CA . SER A 1 210 ? 19.627 1.384 9.741 1.00 58.81 210 SER A CA 1
ATOM 1673 C C . SER A 1 210 ? 20.651 0.976 8.657 1.00 58.81 210 SER A C 1
ATOM 1675 O O . SER A 1 210 ? 21.139 1.828 7.913 1.00 58.81 210 SER A O 1
ATOM 1677 N N . GLY A 1 211 ? 21.000 -0.313 8.546 1.00 59.31 211 GLY A N 1
ATOM 1678 C CA . GLY A 1 211 ? 21.947 -0.825 7.547 1.00 59.31 211 GLY A CA 1
ATOM 1679 C C . GLY A 1 211 ? 21.323 -1.070 6.161 1.00 59.31 211 GLY A C 1
ATOM 1680 O O . GLY A 1 211 ? 20.113 -1.264 6.051 1.00 59.31 211 GLY A O 1
ATOM 1681 N N . PRO A 1 212 ? 22.128 -1.125 5.081 1.00 62.06 212 PRO A N 1
ATOM 1682 C CA . PRO A 1 212 ? 21.613 -1.360 3.735 1.00 62.06 212 PRO A CA 1
ATOM 1683 C C . PRO A 1 212 ? 20.967 -2.747 3.605 1.00 62.06 212 PRO A C 1
ATOM 1685 O O . PRO A 1 212 ? 21.604 -3.791 3.808 1.00 62.06 212 PRO A O 1
ATOM 1688 N N . LEU A 1 213 ? 19.695 -2.753 3.208 1.00 70.38 213 LEU A N 1
ATOM 1689 C CA . LEU A 1 213 ? 18.999 -3.947 2.744 1.00 70.38 213 LEU A CA 1
ATOM 1690 C C . LEU A 1 213 ? 19.604 -4.411 1.413 1.00 70.38 213 LEU A C 1
ATOM 1692 O O . LEU A 1 213 ? 19.993 -3.610 0.565 1.00 70.38 213 LEU A O 1
ATOM 1696 N N . ARG A 1 214 ? 19.711 -5.730 1.240 1.00 74.62 214 ARG A N 1
ATOM 1697 C CA . ARG A 1 214 ? 20.110 -6.332 -0.040 1.00 74.62 214 ARG A CA 1
ATOM 1698 C C . ARG A 1 214 ? 18.865 -6.513 -0.896 1.00 74.62 214 ARG A C 1
ATOM 1700 O O . ARG A 1 214 ? 17.809 -6.800 -0.339 1.00 74.62 214 ARG A O 1
ATOM 1707 N N . PHE A 1 215 ? 18.996 -6.424 -2.216 1.00 80.88 215 PHE A N 1
ATOM 1708 C CA . PHE A 1 215 ? 17.923 -6.835 -3.120 1.00 80.88 215 PHE A CA 1
ATOM 1709 C C . PHE A 1 215 ? 17.541 -8.300 -2.860 1.00 80.88 215 PHE A C 1
ATOM 1711 O O . PHE A 1 215 ? 18.412 -9.161 -2.712 1.00 80.88 215 PHE A O 1
ATOM 1718 N N . HIS A 1 216 ? 16.241 -8.542 -2.750 1.00 84.88 216 HIS A N 1
ATOM 1719 C CA . HIS A 1 216 ? 15.608 -9.844 -2.577 1.00 84.88 216 HIS A CA 1
ATOM 1720 C C . HIS A 1 216 ? 14.168 -9.749 -3.083 1.00 84.88 216 HIS A C 1
ATOM 1722 O O . HIS A 1 216 ? 13.622 -8.652 -3.180 1.00 84.88 216 HIS A O 1
ATOM 1728 N N . THR A 1 217 ? 13.573 -10.897 -3.383 1.00 83.25 217 THR A N 1
ATOM 1729 C CA . THR A 1 217 ? 12.126 -11.056 -3.517 1.00 83.25 217 THR A CA 1
ATOM 1730 C C . THR A 1 217 ? 11.601 -11.778 -2.280 1.00 83.25 217 THR A C 1
ATOM 1732 O O . THR A 1 217 ? 12.293 -12.630 -1.707 1.00 83.25 217 THR A O 1
ATOM 1735 N N . ASP A 1 218 ? 10.395 -11.424 -1.850 1.00 84.12 218 ASP A N 1
ATOM 1736 C CA . ASP A 1 218 ? 9.697 -12.126 -0.776 1.00 84.12 218 ASP A CA 1
ATOM 1737 C C . ASP A 1 218 ? 8.902 -13.324 -1.320 1.00 84.12 218 ASP A C 1
ATOM 1739 O O . ASP A 1 218 ? 8.821 -13.559 -2.524 1.00 84.12 218 ASP A O 1
ATOM 1743 N N . ARG A 1 219 ? 8.351 -14.145 -0.419 1.00 85.12 219 ARG A N 1
ATOM 1744 C CA . ARG A 1 219 ? 7.575 -15.350 -0.772 1.00 85.12 219 ARG A CA 1
ATOM 1745 C C . ARG A 1 219 ? 6.077 -15.054 -0.883 1.00 85.12 219 ARG A C 1
ATOM 1747 O O . ARG A 1 219 ? 5.258 -15.738 -0.269 1.00 85.12 219 ARG A O 1
ATOM 1754 N N . CYS A 1 220 ? 5.749 -14.012 -1.630 1.00 87.81 220 CYS A N 1
ATOM 1755 C CA . CYS A 1 220 ? 4.396 -13.578 -1.950 1.00 87.81 220 CYS A CA 1
ATOM 1756 C C . CYS A 1 220 ? 4.417 -12.788 -3.260 1.00 87.81 220 CYS A C 1
ATOM 1758 O O . CYS A 1 220 ? 5.469 -12.302 -3.671 1.00 87.81 220 CYS A O 1
ATOM 1760 N N . ASP A 1 221 ? 3.253 -12.667 -3.884 1.00 91.06 221 ASP A N 1
ATOM 1761 C CA . ASP A 1 221 ? 3.096 -12.054 -5.205 1.00 91.06 221 ASP A CA 1
ATOM 1762 C C . ASP A 1 221 ? 3.248 -10.523 -5.107 1.00 91.06 221 ASP A C 1
ATOM 1764 O O . ASP A 1 221 ? 4.012 -9.910 -5.846 1.00 91.06 221 ASP A O 1
ATOM 1768 N N . VAL A 1 222 ? 2.635 -9.919 -4.079 1.00 92.81 222 VAL A N 1
ATOM 1769 C CA . VAL A 1 222 ? 2.721 -8.481 -3.777 1.00 92.81 222 VAL A CA 1
ATOM 1770 C C . VAL A 1 222 ? 3.258 -8.243 -2.365 1.00 92.81 222 VAL A C 1
ATOM 1772 O O . VAL A 1 222 ? 2.788 -8.840 -1.393 1.00 92.81 222 VAL A O 1
ATOM 1775 N N . VAL A 1 223 ? 4.200 -7.304 -2.238 1.00 93.31 223 VAL A N 1
ATOM 1776 C CA . VAL A 1 223 ? 4.637 -6.717 -0.961 1.00 93.31 223 VAL A CA 1
ATOM 1777 C C . VAL A 1 223 ? 4.141 -5.277 -0.890 1.00 93.31 223 VAL A C 1
ATOM 1779 O O . VAL A 1 223 ? 4.421 -4.472 -1.776 1.00 93.31 223 VAL A O 1
ATOM 1782 N N . SER A 1 224 ? 3.439 -4.928 0.184 1.00 93.56 224 SER A N 1
ATOM 1783 C CA . SER A 1 224 ? 3.039 -3.553 0.491 1.00 93.56 224 SER A CA 1
ATOM 1784 C C . SER A 1 224 ? 3.796 -3.016 1.711 1.00 93.56 224 SER A C 1
ATOM 1786 O O . SER A 1 224 ? 4.309 -3.778 2.533 1.00 93.56 224 SER A O 1
ATOM 1788 N N . LEU A 1 225 ? 3.896 -1.685 1.813 1.00 94.75 225 LEU A N 1
ATOM 1789 C CA . LEU A 1 225 ? 4.504 -0.969 2.938 1.00 94.75 225 LEU A CA 1
ATOM 1790 C C . LEU A 1 225 ? 3.739 0.338 3.193 1.00 94.75 225 LEU A C 1
ATOM 1792 O O . LEU A 1 225 ? 3.546 1.129 2.270 1.00 94.75 225 LEU A O 1
ATOM 1796 N N . LEU A 1 226 ? 3.357 0.606 4.446 1.00 94.94 226 LEU A N 1
ATOM 1797 C CA . LEU A 1 226 ? 2.763 1.882 4.863 1.00 94.94 226 LEU A CA 1
ATOM 1798 C C . LEU A 1 226 ? 3.771 2.712 5.669 1.00 94.94 226 LEU A C 1
ATOM 1800 O O . LEU A 1 226 ? 4.195 2.322 6.757 1.00 94.94 226 LEU A O 1
ATOM 1804 N N . CYS A 1 227 ? 4.133 3.890 5.159 1.00 94.12 227 CYS A N 1
ATOM 1805 C CA . CYS A 1 227 ? 4.986 4.829 5.884 1.00 94.12 227 CYS A CA 1
ATOM 1806 C C . CYS A 1 227 ? 4.163 5.608 6.923 1.00 94.12 227 CYS A C 1
ATOM 1808 O O . CYS A 1 227 ? 3.520 6.599 6.594 1.00 94.12 227 CYS A O 1
ATOM 1810 N N . VAL A 1 228 ? 4.201 5.160 8.182 1.00 91.75 228 VAL A N 1
ATOM 1811 C CA . VAL A 1 228 ? 3.539 5.844 9.313 1.00 91.75 228 VAL A CA 1
ATOM 1812 C C . VAL A 1 228 ? 4.373 7.018 9.840 1.00 91.75 228 VAL A C 1
ATOM 1814 O O . VAL A 1 228 ? 3.831 8.042 10.234 1.00 91.75 228 VAL A O 1
ATOM 1817 N N . ARG A 1 229 ? 5.706 6.890 9.849 1.00 88.00 229 ARG A N 1
ATOM 1818 C CA . ARG A 1 229 ? 6.643 7.960 10.225 1.00 88.00 229 ARG A CA 1
ATOM 1819 C C . ARG A 1 229 ? 7.855 7.924 9.301 1.00 88.00 229 ARG A C 1
ATOM 1821 O O . ARG A 1 229 ? 8.402 6.853 9.043 1.00 88.00 229 ARG A O 1
ATOM 1828 N N . LYS A 1 230 ? 8.297 9.093 8.829 1.00 84.12 230 LYS A N 1
ATOM 1829 C CA . LYS A 1 230 ? 9.544 9.223 8.061 1.00 84.12 230 LYS A CA 1
ATOM 1830 C C . LYS A 1 230 ? 10.746 9.000 8.983 1.00 84.12 230 LYS A C 1
ATOM 1832 O O . LYS A 1 230 ? 10.741 9.448 10.129 1.00 84.12 230 LYS A O 1
ATOM 1837 N N . ALA A 1 231 ? 11.784 8.334 8.481 1.00 75.88 231 ALA A N 1
ATOM 1838 C CA . ALA A 1 231 ? 13.043 8.210 9.208 1.00 75.88 231 ALA A CA 1
ATOM 1839 C C . ALA A 1 231 ? 13.689 9.601 9.410 1.00 75.88 231 ALA A C 1
ATOM 1841 O O . ALA A 1 231 ? 13.614 10.433 8.499 1.00 75.88 231 ALA A O 1
ATOM 1842 N N . PRO A 1 232 ? 14.347 9.873 10.555 1.00 72.75 232 PRO A N 1
ATOM 1843 C CA . PRO A 1 232 ? 15.099 11.110 10.744 1.00 72.75 232 PRO A CA 1
ATOM 1844 C C . PRO A 1 232 ? 16.208 11.214 9.697 1.00 72.75 232 PRO A C 1
ATOM 1846 O O . PRO A 1 232 ? 17.051 10.323 9.597 1.00 72.75 232 PRO A O 1
ATOM 1849 N N . CYS A 1 233 ? 16.224 12.299 8.926 1.00 56.62 233 CYS A N 1
ATOM 1850 C CA . CYS A 1 233 ? 17.237 12.489 7.898 1.00 56.62 233 CYS A CA 1
ATOM 1851 C C . CYS A 1 233 ? 18.510 13.108 8.495 1.00 56.62 233 CYS A C 1
ATOM 1853 O O . CYS A 1 233 ? 18.438 14.222 9.021 1.00 56.62 233 CYS A O 1
ATOM 1855 N N . PRO A 1 234 ? 19.685 12.457 8.399 1.00 54.41 234 PRO A N 1
ATOM 1856 C CA . PRO A 1 234 ? 20.950 13.135 8.642 1.00 54.41 234 PRO A CA 1
ATOM 1857 C C . PRO A 1 234 ? 21.142 14.198 7.553 1.00 54.41 234 PRO A C 1
ATOM 1859 O O . PRO A 1 234 ? 20.963 13.912 6.366 1.00 54.41 234 PRO A O 1
ATOM 1862 N N . SER A 1 235 ? 21.535 15.408 7.951 1.00 49.00 235 SER A N 1
ATOM 1863 C CA . SER A 1 235 ? 21.567 16.615 7.106 1.00 49.00 235 SER A CA 1
ATOM 1864 C C . SER A 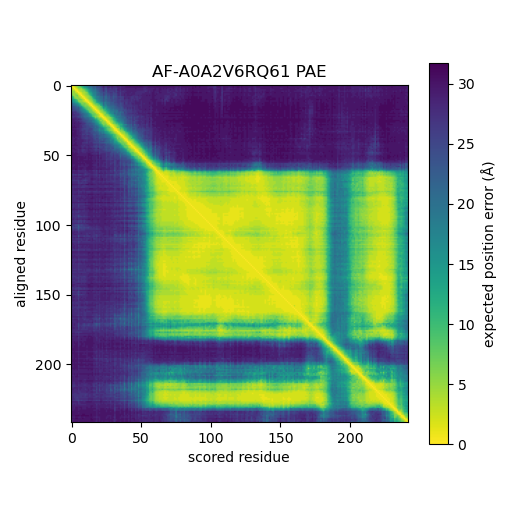1 235 ? 22.356 16.492 5.793 1.00 49.00 235 SER A C 1
ATOM 1866 O O . SER A 1 235 ? 22.115 17.264 4.871 1.00 49.00 235 SER A O 1
ATOM 1868 N N . SER A 1 236 ? 23.256 15.514 5.674 1.00 45.03 236 SER A N 1
ATOM 1869 C CA . SER A 1 236 ? 24.107 15.277 4.503 1.00 45.03 236 SER A CA 1
ATOM 1870 C C . SER A 1 236 ? 23.531 14.339 3.430 1.00 45.03 236 SER A C 1
ATOM 1872 O O . SER A 1 236 ? 24.214 14.089 2.439 1.00 45.03 236 SER A O 1
ATOM 1874 N N . ARG A 1 237 ? 22.319 13.780 3.600 1.00 45.84 237 ARG A N 1
ATOM 1875 C CA . ARG A 1 237 ? 21.761 12.767 2.669 1.00 45.84 237 ARG A CA 1
ATOM 1876 C C . ARG A 1 237 ? 20.328 12.994 2.173 1.00 45.84 237 ARG A C 1
ATOM 1878 O O . ARG A 1 237 ? 19.810 12.149 1.451 1.00 45.84 237 ARG A O 1
ATOM 1885 N N . CYS A 1 238 ? 19.700 14.124 2.495 1.00 45.91 238 CYS A N 1
ATOM 1886 C CA . CYS A 1 238 ? 18.370 14.451 1.973 1.00 45.91 238 CYS A CA 1
ATOM 1887 C C . CYS A 1 238 ? 18.425 15.207 0.640 1.00 45.91 238 CYS A C 1
ATOM 1889 O O . CYS A 1 238 ? 18.542 16.432 0.623 1.00 45.91 238 CYS A O 1
ATOM 1891 N N . THR A 1 239 ? 18.194 14.506 -0.470 1.00 39.66 239 THR A N 1
ATOM 1892 C CA . THR A 1 239 ? 17.480 15.116 -1.598 1.00 39.66 239 THR A CA 1
ATOM 1893 C C . THR A 1 239 ? 16.009 15.261 -1.202 1.00 39.66 239 THR A C 1
ATOM 1895 O O . THR A 1 239 ? 15.378 14.309 -0.739 1.00 39.66 239 THR A O 1
ATOM 1898 N N . ARG A 1 240 ? 15.442 16.469 -1.322 1.00 31.98 240 ARG A N 1
ATOM 1899 C CA . ARG A 1 240 ? 14.002 16.666 -1.099 1.00 31.98 240 ARG A CA 1
ATOM 1900 C C . ARG A 1 240 ? 13.245 16.043 -2.270 1.00 31.98 240 ARG A C 1
ATOM 1902 O O . ARG A 1 240 ? 13.265 16.598 -3.363 1.00 31.98 240 ARG A O 1
ATOM 1909 N N . ALA A 1 241 ? 12.574 14.921 -2.031 1.00 32.81 241 ALA A N 1
ATOM 1910 C CA . ALA A 1 241 ? 11.498 14.467 -2.900 1.00 32.81 241 ALA A CA 1
ATOM 1911 C C . ALA A 1 241 ? 10.238 15.274 -2.556 1.00 32.81 241 ALA A C 1
ATOM 1913 O O . ALA A 1 241 ? 9.671 15.100 -1.471 1.00 32.81 241 ALA A O 1
ATOM 1914 N N . SER A 1 242 ? 9.873 16.188 -3.455 1.00 33.00 242 SER A N 1
ATOM 1915 C CA . SER A 1 242 ? 8.635 16.976 -3.401 1.00 33.00 242 SER A CA 1
ATOM 1916 C C . SER A 1 242 ? 7.386 16.126 -3.690 1.00 33.00 242 SER A C 1
ATOM 1918 O O . SER A 1 242 ? 7.500 15.000 -4.238 1.00 33.00 242 SER A O 1
#

Nearest PDB structures (foldseek):
  5eqn-assembly1_A  TM=8.838E-01  e=5.422E-07  Streptomyces rubellomurinus
  5eqn-assembly1_B  TM=8.793E-01  e=1.312E-06  Streptomyces rubellomurinus
  7n7v-assembly1_B  TM=9.117E-01  e=3.786E-06  Streptomyces griseochromogenes
  7n7v-assembly1_A  TM=9.117E-01  e=1.229E-05  Streptomyces griseochromogenes

pLDDT: mean 70.74, std 27.13, range [24.8, 98.44]

Solvent-accessible surface area (backbone atoms only — not comparable to full-atom values): 16808 Å² total; per-residue (Å²): 129,86,85,86,87,85,84,88,87,82,86,86,86,86,79,90,78,82,82,73,88,70,89,84,74,88,83,77,85,91,86,76,80,98,76,87,84,85,85,83,90,76,91,71,77,82,82,72,89,74,73,100,61,89,79,75,76,65,90,82,72,74,84,77,78,56,66,56,62,73,54,71,79,57,57,76,74,51,63,88,51,53,45,69,61,50,72,65,43,52,52,35,52,53,51,23,53,52,55,22,55,79,69,75,44,52,69,84,72,69,56,46,84,59,36,56,40,96,62,48,50,56,57,43,49,54,50,45,46,30,43,77,75,28,56,56,58,73,45,83,39,75,78,69,56,92,82,47,55,77,66,50,48,52,29,52,52,48,39,54,43,43,66,65,50,83,90,59,63,78,47,98,84,62,42,67,78,81,86,77,47,61,57,71,70,78,47,80,90,62,71,80,77,80,68,52,90,85,63,68,81,49,72,70,66,33,55,29,35,95,57,89,74,75,95,77,82,74,101,59,96,77,87,86,86,83,85,82,70,82,78,87,73,61,92,92,73,69,77,85,82,127